Protein AF-A0A183DJG9-F1 (afdb_monomer_lite)

Sequence (264 aa):
MRMFAPCPVTRLLDCVGGVSCLFGLVAMATTSQELYASLKALTTAVKTDKLICKHLISTRSYQILAMLLEGKSELLNSHILHLILSLVGTLDTSKDTVTIPNLSVFEDILCDLDVWKDASADLNRLIYEHFYELITDQNCENLGVIRRSSLPSRLLIRLYDNPMLIFAVNDIIFNLLAALLQPPADNLLLLKIGQLIAGTLPMPGSEQHEASYAFSIPDLQSALFASKTSSNFDRLLYDIYVRNRILNILANTLAHSSASNNLQ

Secondary structure (DSSP, 8-state):
--------THHHHTTTTTTHHHHHHHHH--SHHHHHHHHHHHHHHHHH-HHHHHHHHHTTHHHHHHHHHHTTGGG--HHHHHHHHHHHTS--TT-SS---S-HHHHIIIII-GGGGTTS-HHHHHHHHHHHHHHHHSTT-HHHHHHHHSSHHHHHHHHHHH-GGGHHHHHHHHHHHHHHHTPSSP-HHHHHHHHHHHHHTSPPTT----GGGS-SSHHHHHHHHHHGGGSSS--HHHHHHHHHHHHHHHHHHHHHT--HHHH--

InterPro domains:
  IPR051944 BEACH domain-containing protein [PTHR46108] (1-259)

pLDDT: mean 89.98, std 10.02, range [47.56, 98.25]

Organism: NCBI:txid637853

Structure (mmCIF, N/CA/C/O backbone):
data_AF-A0A183DJG9-F1
#
_entry.id   AF-A0A183DJG9-F1
#
loop_
_atom_site.group_PDB
_atom_site.id
_atom_site.type_symbol
_atom_site.label_atom_id
_atom_site.label_alt_id
_atom_site.label_comp_id
_atom_site.label_asym_id
_atom_site.label_entity_id
_atom_site.label_seq_id
_atom_site.pdbx_PDB_ins_code
_atom_site.Cartn_x
_atom_site.Cartn_y
_atom_site.Cartn_z
_atom_site.occupancy
_atom_site.B_iso_or_equiv
_atom_site.auth_seq_id
_atom_site.auth_comp_id
_atom_site.auth_asym_id
_atom_site.auth_atom_id
_atom_site.pdbx_PDB_model_num
ATOM 1 N N . MET A 1 1 ? -23.012 7.419 51.997 1.00 49.09 1 MET A N 1
ATOM 2 C CA . MET A 1 1 ? -22.075 7.964 50.989 1.00 49.09 1 MET A CA 1
ATOM 3 C C . MET A 1 1 ? -22.341 7.230 49.675 1.00 49.09 1 MET A C 1
ATOM 5 O O . MET A 1 1 ? -22.172 6.019 49.649 1.00 49.09 1 MET A O 1
ATOM 9 N N . ARG A 1 2 ? -22.877 7.890 48.636 1.00 54.31 2 ARG A N 1
ATOM 10 C CA . ARG A 1 2 ? -23.055 7.269 47.307 1.00 54.31 2 ARG A CA 1
ATOM 11 C C . ARG A 1 2 ? -21.725 7.385 46.561 1.00 54.31 2 ARG A C 1
ATOM 13 O O . ARG A 1 2 ? -21.330 8.491 46.214 1.00 54.31 2 ARG A O 1
ATOM 20 N N . MET A 1 3 ? -21.029 6.269 46.365 1.00 47.56 3 MET A N 1
ATOM 21 C CA . MET A 1 3 ? -19.873 6.209 45.471 1.00 47.56 3 MET A CA 1
ATOM 22 C C . MET A 1 3 ? -20.385 6.056 44.040 1.00 47.56 3 MET A C 1
ATOM 24 O O . MET A 1 3 ? -20.999 5.045 43.707 1.00 47.56 3 MET A O 1
ATOM 28 N N . PHE A 1 4 ? -20.147 7.062 43.201 1.00 56.06 4 PHE A N 1
ATOM 29 C CA . PHE A 1 4 ? -20.222 6.886 41.756 1.00 56.06 4 PHE A CA 1
ATOM 30 C C . PHE A 1 4 ? -18.985 6.098 41.332 1.00 56.06 4 PHE A C 1
ATOM 32 O O . PHE A 1 4 ? -17.873 6.612 41.399 1.00 56.06 4 PHE A O 1
ATOM 39 N N . ALA A 1 5 ? -19.178 4.846 40.927 1.00 61.53 5 ALA A N 1
ATOM 40 C CA . ALA A 1 5 ? -18.171 4.093 40.196 1.00 61.53 5 ALA A CA 1
ATOM 41 C C . ALA A 1 5 ? -18.462 4.299 38.701 1.00 61.53 5 ALA A C 1
ATOM 43 O O . ALA A 1 5 ? -19.382 3.660 38.187 1.00 61.53 5 ALA A O 1
ATOM 44 N N . PRO A 1 6 ? -17.780 5.230 38.005 1.00 62.88 6 PRO A N 1
ATOM 45 C CA . PRO A 1 6 ? -17.993 5.406 36.577 1.00 62.88 6 PRO A CA 1
ATOM 46 C C . PRO A 1 6 ? -17.617 4.107 35.858 1.00 62.88 6 PRO A C 1
ATOM 48 O O . PRO A 1 6 ? -16.459 3.692 35.866 1.00 62.88 6 PRO A O 1
ATOM 51 N N . CYS A 1 7 ? -18.602 3.438 35.259 1.00 65.56 7 CYS A N 1
ATOM 52 C CA . CYS A 1 7 ? -18.331 2.333 34.351 1.00 65.56 7 CYS A CA 1
ATOM 53 C C . CYS A 1 7 ? -17.865 2.910 33.009 1.00 65.56 7 CYS A C 1
ATOM 55 O O . CYS A 1 7 ? -18.504 3.833 32.497 1.00 65.56 7 CYS A O 1
ATOM 57 N N . PRO A 1 8 ? -16.772 2.395 32.422 1.00 71.19 8 PRO A N 1
ATOM 58 C CA . PRO A 1 8 ? -16.339 2.845 31.110 1.00 71.19 8 PRO A CA 1
ATOM 59 C C . PRO A 1 8 ? -17.429 2.551 30.075 1.00 71.19 8 PRO A C 1
ATOM 61 O O . PRO A 1 8 ? -18.072 1.501 30.125 1.00 71.19 8 PRO A O 1
ATOM 64 N N . VAL A 1 9 ? -17.622 3.477 29.129 1.00 74.81 9 VAL A N 1
ATOM 65 C CA . VAL A 1 9 ? -18.641 3.385 28.062 1.00 74.81 9 VAL A CA 1
ATOM 66 C C . VAL A 1 9 ? -18.519 2.078 27.273 1.00 74.81 9 VAL A C 1
ATOM 68 O O . VAL A 1 9 ? -19.520 1.546 26.806 1.00 74.81 9 VAL A O 1
ATOM 71 N N . THR A 1 10 ? -17.319 1.503 27.192 1.00 74.94 10 THR A N 1
ATOM 72 C CA . THR A 1 10 ? -17.083 0.211 26.540 1.00 74.94 10 THR A CA 1
ATOM 73 C C . THR A 1 10 ? -17.879 -0.933 27.161 1.00 74.94 10 THR A C 1
ATOM 75 O O . THR A 1 10 ? -18.348 -1.788 26.423 1.00 74.94 10 THR A O 1
ATOM 78 N N . ARG A 1 11 ? -18.164 -0.909 28.472 1.00 78.56 11 ARG A N 1
ATOM 79 C CA . ARG A 1 11 ? -19.037 -1.912 29.108 1.00 78.56 11 ARG A CA 1
ATOM 80 C C . ARG A 1 11 ? -20.513 -1.764 28.758 1.00 78.56 11 ARG A C 1
ATOM 82 O O . ARG A 1 11 ? -21.259 -2.725 28.894 1.00 78.56 11 ARG A O 1
ATOM 89 N N . LEU A 1 12 ? -20.949 -0.585 28.310 1.00 81.56 12 LEU A N 1
ATOM 90 C CA . LEU A 1 12 ? -22.312 -0.410 27.804 1.00 81.56 12 LEU A CA 1
ATOM 91 C C . LEU A 1 12 ? -22.482 -1.048 26.422 1.00 81.56 12 LEU A C 1
ATOM 93 O O . LEU A 1 12 ? -23.596 -1.440 26.083 1.00 81.56 12 LEU A O 1
ATOM 97 N N . LEU A 1 13 ? -21.400 -1.196 25.643 1.00 85.38 13 LEU A N 1
ATOM 98 C CA . LEU A 1 13 ? -21.457 -1.890 24.354 1.00 85.38 13 LEU A CA 1
ATOM 99 C C . LEU A 1 13 ? -21.883 -3.345 24.541 1.00 85.38 13 LEU A C 1
ATOM 101 O O . LEU A 1 13 ? -22.718 -3.826 23.780 1.00 85.38 13 LEU A O 1
ATOM 105 N N . ASP A 1 14 ? -21.397 -4.018 25.586 1.00 83.62 14 ASP A N 1
ATOM 106 C CA . ASP A 1 14 ? -21.758 -5.409 25.886 1.00 83.62 14 ASP A CA 1
ATOM 107 C C . ASP A 1 14 ? -23.275 -5.598 26.066 1.00 83.62 14 ASP A C 1
ATOM 109 O O . ASP A 1 14 ? -23.814 -6.644 25.712 1.00 83.62 14 ASP A O 1
ATOM 113 N N . CYS A 1 15 ? -23.996 -4.573 26.537 1.00 83.25 15 CYS A N 1
ATOM 114 C CA . CYS A 1 15 ? -25.452 -4.619 26.691 1.00 83.25 15 CYS A CA 1
ATOM 115 C C . CYS A 1 15 ? -26.224 -4.540 25.363 1.00 83.25 15 CYS A C 1
ATOM 11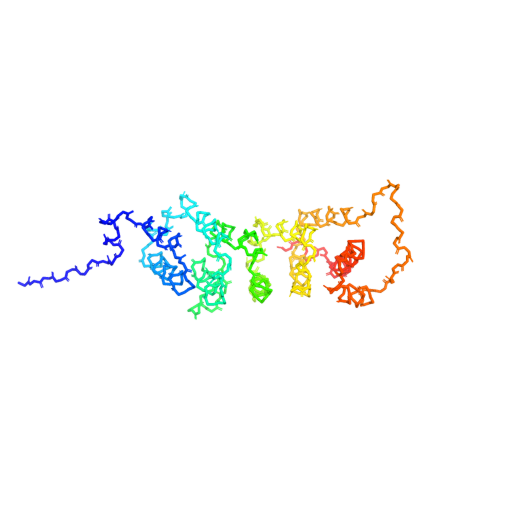7 O O . CYS A 1 15 ? -27.400 -4.895 25.331 1.00 83.25 15 CYS A O 1
ATOM 119 N N . VAL A 1 16 ? -25.598 -4.057 24.287 1.00 83.06 16 VAL A N 1
ATOM 120 C CA . VAL A 1 16 ? -26.253 -3.797 22.990 1.00 83.06 16 VAL A CA 1
ATOM 121 C C . VAL A 1 16 ? -25.824 -4.807 21.916 1.00 83.06 16 VAL A C 1
ATOM 123 O O . VAL A 1 16 ? -26.372 -4.802 20.821 1.00 83.06 16 VAL A O 1
ATOM 126 N N . GLY A 1 17 ? -24.901 -5.723 22.233 1.00 80.94 17 GLY A N 1
ATOM 127 C CA . GLY A 1 17 ? -24.340 -6.699 21.283 1.00 80.94 17 GLY A CA 1
ATOM 128 C C . GLY A 1 17 ? -22.823 -6.586 21.089 1.00 80.94 17 GLY A C 1
ATOM 129 O O . GLY A 1 17 ? -22.260 -7.203 20.185 1.00 80.94 17 GLY A O 1
ATOM 130 N N . GLY A 1 18 ? -22.150 -5.813 21.942 1.00 87.81 18 GLY A N 1
ATOM 131 C CA . GLY A 1 18 ? -20.702 -5.661 21.981 1.00 87.81 18 GLY A CA 1
ATOM 132 C C . GLY A 1 18 ? -20.152 -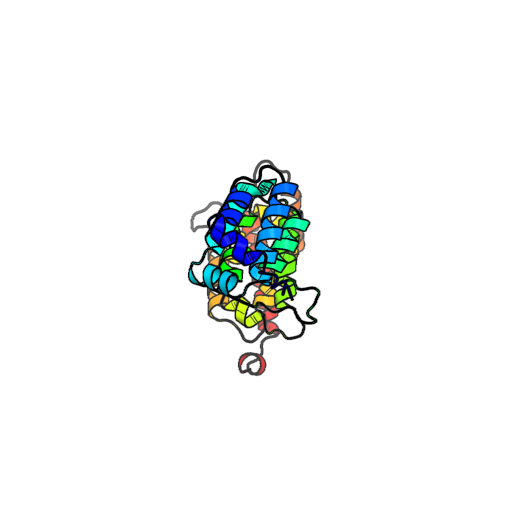4.794 20.851 1.00 87.81 18 GLY A C 1
ATOM 133 O O . GLY A 1 18 ? -20.816 -3.925 20.285 1.00 87.81 18 GLY A O 1
ATOM 134 N N . VAL A 1 19 ? -18.890 -5.044 20.511 1.00 89.31 19 VAL A N 1
ATOM 135 C CA . VAL A 1 19 ? -18.147 -4.285 19.491 1.00 89.31 19 VAL A CA 1
ATOM 136 C C . VAL A 1 19 ? -18.715 -4.515 18.089 1.00 89.31 19 VAL A C 1
ATOM 138 O O . VAL A 1 19 ? -18.623 -3.637 17.235 1.00 89.31 19 VAL A O 1
ATOM 141 N N . SER A 1 20 ? -19.372 -5.655 17.863 1.00 91.19 20 SER A N 1
ATOM 142 C CA . SER A 1 20 ? -20.041 -6.006 16.606 1.00 91.19 20 SER A CA 1
ATOM 143 C C . SER A 1 20 ? -21.081 -4.968 16.174 1.00 91.19 20 SER A C 1
ATOM 145 O O . SER A 1 20 ? -21.244 -4.726 14.981 1.00 91.19 20 SER A O 1
ATOM 147 N N . CYS A 1 21 ? -21.735 -4.284 17.119 1.00 93.38 21 CYS A N 1
ATOM 148 C CA . CYS A 1 21 ? -22.663 -3.195 16.809 1.00 93.38 21 CYS A CA 1
ATOM 149 C C . CYS A 1 21 ? -21.973 -2.026 16.099 1.00 93.38 21 CYS A C 1
ATOM 151 O O . CYS A 1 21 ? -22.569 -1.419 15.214 1.00 93.38 21 CYS A O 1
ATOM 153 N N . LEU A 1 22 ? -20.710 -1.735 16.432 1.00 94.94 22 LEU A N 1
ATOM 154 C CA . LEU A 1 22 ? -19.938 -0.677 15.774 1.00 94.94 22 LEU A CA 1
ATOM 155 C C . LEU A 1 22 ? -19.601 -1.051 14.326 1.00 94.94 22 LEU A C 1
ATOM 157 O O . LEU A 1 22 ? -19.667 -0.193 13.451 1.00 94.94 22 LEU A O 1
ATOM 161 N N . PHE A 1 23 ? -19.328 -2.330 14.048 1.00 95.94 23 PHE A N 1
ATOM 162 C CA . PHE A 1 23 ? -19.220 -2.827 12.671 1.00 95.94 23 PHE A CA 1
ATOM 163 C C . PHE A 1 23 ? -20.552 -2.710 11.924 1.00 95.94 23 PHE A C 1
ATOM 165 O O . PHE A 1 23 ? -20.558 -2.338 10.756 1.00 95.94 23 PHE A O 1
ATOM 172 N N . GLY A 1 24 ? -21.678 -2.959 12.602 1.00 96.19 24 GLY A N 1
ATOM 173 C CA . GLY A 1 24 ? -23.015 -2.715 12.057 1.00 96.19 24 GLY A CA 1
ATOM 174 C C . GLY A 1 24 ? -23.233 -1.251 11.664 1.00 96.19 24 GLY A C 1
ATOM 175 O O . GLY A 1 24 ? -23.688 -0.983 10.557 1.00 96.19 24 GLY A O 1
ATOM 176 N N . LEU A 1 25 ? -22.832 -0.300 12.516 1.00 96.50 25 LEU A N 1
ATOM 177 C CA . LEU A 1 25 ? -22.892 1.133 12.198 1.00 96.50 25 LEU A CA 1
ATOM 178 C C . LEU A 1 25 ? -22.017 1.489 10.993 1.00 96.50 25 LEU A C 1
ATOM 180 O O . LEU A 1 25 ? -22.474 2.189 10.093 1.00 96.50 25 LEU A O 1
ATOM 184 N N . VAL A 1 26 ? -20.788 0.958 10.938 1.00 97.56 26 VAL A N 1
ATOM 185 C CA . VAL A 1 26 ? -19.915 1.125 9.768 1.00 97.56 26 VAL A CA 1
ATOM 186 C C . VAL A 1 26 ? -20.601 0.581 8.522 1.00 97.56 26 VAL A C 1
ATOM 188 O O . VAL A 1 26 ? -20.647 1.287 7.525 1.00 97.56 26 VAL A O 1
ATOM 191 N N . ALA A 1 27 ? -21.177 -0.623 8.573 1.00 97.50 27 ALA A N 1
ATOM 192 C CA . ALA A 1 27 ? -21.847 -1.256 7.440 1.00 97.50 27 ALA A CA 1
ATOM 193 C C . ALA A 1 27 ? -23.065 -0.461 6.939 1.00 97.50 27 ALA A C 1
ATOM 195 O O . ALA A 1 27 ? -23.272 -0.376 5.727 1.00 97.50 27 ALA A O 1
ATOM 196 N N . MET A 1 28 ? -23.832 0.133 7.857 1.00 97.06 28 MET A N 1
ATOM 197 C CA . MET A 1 28 ? -25.039 0.914 7.568 1.00 97.06 28 MET A CA 1
ATOM 198 C C . MET A 1 28 ? -24.762 2.355 7.130 1.00 97.06 28 MET A C 1
ATOM 200 O O . MET A 1 28 ? -25.678 3.003 6.631 1.00 97.06 28 MET A O 1
ATOM 204 N N . ALA A 1 29 ? -23.543 2.867 7.315 1.00 98.00 29 ALA A N 1
ATOM 205 C CA . ALA A 1 29 ? -23.206 4.236 6.948 1.00 98.00 29 ALA A CA 1
ATOM 206 C C . ALA A 1 29 ? -23.432 4.487 5.449 1.00 98.00 29 ALA A C 1
ATOM 208 O O . ALA A 1 29 ? -22.906 3.767 4.597 1.00 98.00 29 ALA A O 1
ATOM 209 N N . THR A 1 30 ? -24.189 5.538 5.144 1.00 97.00 30 THR A N 1
ATOM 210 C CA . THR A 1 30 ? -24.519 5.962 3.772 1.00 97.00 30 THR A CA 1
ATOM 211 C C . THR A 1 30 ? -23.816 7.253 3.373 1.00 97.00 30 THR A C 1
ATOM 213 O O . THR A 1 30 ? -23.704 7.561 2.191 1.00 97.00 30 THR A O 1
ATOM 216 N N . THR A 1 31 ? -23.312 8.003 4.354 1.00 98.06 31 THR A N 1
ATOM 217 C CA . THR A 1 31 ? -22.572 9.247 4.140 1.00 98.06 31 THR A CA 1
ATOM 218 C C . THR A 1 31 ? -21.166 9.160 4.725 1.00 98.06 31 THR A C 1
ATOM 220 O O . THR A 1 31 ? -20.899 8.410 5.668 1.00 98.06 31 THR A O 1
ATOM 223 N N . SER A 1 32 ? -20.249 9.976 4.203 1.00 97.38 32 SER A N 1
ATOM 224 C CA . SER A 1 32 ? -18.879 10.060 4.722 1.00 97.38 32 SER A CA 1
ATOM 225 C C . SER A 1 32 ? -18.831 10.508 6.191 1.00 97.38 32 SER A C 1
ATOM 227 O O . SER A 1 32 ? -17.955 10.077 6.941 1.00 97.38 32 SER A O 1
ATOM 229 N N . GLN A 1 33 ? -19.799 11.318 6.638 1.00 97.69 33 GLN A N 1
ATOM 230 C CA . GLN A 1 33 ? -19.924 11.755 8.032 1.00 97.69 33 GLN A CA 1
ATOM 231 C C . GLN A 1 33 ? -20.355 10.616 8.965 1.00 97.69 33 GLN A C 1
ATOM 233 O O . GLN A 1 33 ? -19.762 10.446 10.031 1.00 97.69 33 GLN A O 1
ATOM 238 N N . GLU A 1 34 ? -21.345 9.814 8.562 1.00 98.00 34 GLU A N 1
ATOM 239 C CA . GLU A 1 34 ? -21.781 8.626 9.310 1.00 98.00 34 GLU A CA 1
ATOM 240 C C . GLU A 1 34 ? -20.665 7.587 9.406 1.00 98.00 34 GLU A C 1
ATOM 242 O O . GLU A 1 34 ? -20.414 7.037 10.483 1.00 98.00 34 GLU A O 1
ATOM 247 N N . LEU A 1 35 ? -19.955 7.360 8.296 1.00 98.25 35 LEU A N 1
ATOM 248 C CA . LEU A 1 35 ? -18.821 6.444 8.252 1.00 98.25 35 LEU A CA 1
ATOM 249 C C . LEU A 1 35 ? -17.719 6.913 9.206 1.00 98.25 35 LEU A C 1
ATOM 251 O O . LEU A 1 35 ? -17.238 6.135 10.031 1.00 98.25 35 LEU A O 1
ATOM 255 N N . TYR A 1 36 ? -17.374 8.202 9.162 1.00 98.12 36 TYR A N 1
ATOM 256 C CA . TYR A 1 36 ? -16.390 8.795 10.061 1.00 98.12 36 TYR A CA 1
ATOM 257 C C . TYR A 1 36 ? -16.801 8.684 11.536 1.00 98.12 36 TYR A C 1
ATOM 259 O O . TYR A 1 36 ? -15.988 8.289 12.370 1.00 98.12 36 TYR A O 1
ATOM 267 N N . ALA A 1 37 ? -18.055 8.991 11.881 1.00 98.00 37 ALA A N 1
ATOM 268 C CA . ALA A 1 37 ? -18.550 8.886 13.254 1.00 98.00 37 ALA A CA 1
ATOM 269 C C . ALA A 1 37 ? -18.499 7.439 13.774 1.00 98.00 37 ALA A C 1
ATOM 271 O O . ALA A 1 37 ? -18.049 7.202 14.898 1.00 98.00 37 ALA A O 1
ATOM 272 N N . SER A 1 38 ? -18.888 6.477 12.934 1.00 97.81 38 SER A N 1
ATOM 273 C CA . SER A 1 38 ? -18.879 5.045 13.256 1.00 97.81 38 SER A CA 1
ATOM 274 C C . SER A 1 38 ? -17.459 4.521 13.462 1.00 97.81 38 SER A C 1
ATOM 276 O O . SER A 1 38 ? -17.165 3.890 14.479 1.00 97.81 38 SER A O 1
ATOM 278 N N . LEU A 1 39 ? -16.542 4.858 12.548 1.00 97.69 39 LEU A N 1
ATOM 279 C CA . LEU A 1 39 ? -15.121 4.538 12.680 1.00 97.69 39 LEU A CA 1
ATOM 280 C C . LEU A 1 39 ? -14.510 5.204 13.909 1.00 97.69 39 LEU A C 1
ATOM 282 O O . LEU A 1 39 ? -13.714 4.587 14.604 1.00 97.69 39 LEU A O 1
ATOM 286 N N . LYS A 1 40 ? -14.895 6.443 14.229 1.00 96.62 40 LYS A N 1
ATOM 287 C CA . LYS A 1 40 ? -14.356 7.157 15.389 1.00 96.62 40 LYS A CA 1
ATOM 288 C C . LYS A 1 40 ? -14.806 6.495 16.684 1.00 96.62 40 LYS A C 1
ATOM 290 O O . LYS A 1 40 ? -13.979 6.308 17.571 1.00 96.62 40 LYS A O 1
ATOM 295 N N . ALA A 1 41 ? -16.072 6.088 16.770 1.00 95.62 41 ALA A N 1
ATOM 296 C CA . ALA A 1 41 ? -16.582 5.308 17.893 1.00 95.62 41 ALA A CA 1
ATOM 297 C C . ALA A 1 41 ? -15.823 3.979 18.046 1.00 95.62 41 ALA A C 1
ATOM 299 O O . ALA A 1 41 ? -15.400 3.650 19.155 1.00 95.62 41 ALA A O 1
ATOM 300 N N . LEU A 1 42 ? -15.574 3.263 16.940 1.00 95.50 42 LEU A N 1
ATOM 301 C CA . LEU A 1 42 ? -14.760 2.043 16.930 1.00 95.50 42 LEU A CA 1
ATOM 302 C C . LEU A 1 42 ? -13.331 2.311 17.415 1.00 95.50 42 LEU A C 1
ATOM 304 O O . LEU A 1 42 ? -12.873 1.669 18.358 1.00 95.50 42 LEU A O 1
ATOM 308 N N . THR A 1 43 ? -12.650 3.305 16.847 1.00 94.50 43 THR A N 1
ATOM 309 C CA . THR A 1 43 ? -11.295 3.706 17.241 1.00 94.50 43 THR A CA 1
ATOM 310 C C . THR A 1 43 ? -11.221 4.078 18.715 1.00 94.50 43 THR A C 1
ATOM 312 O O . THR A 1 43 ? -10.301 3.653 19.410 1.00 94.50 43 THR A O 1
ATOM 315 N N . THR A 1 44 ? -12.196 4.824 19.236 1.00 92.56 44 THR A N 1
ATOM 316 C CA . THR A 1 44 ? -12.257 5.153 20.662 1.00 92.56 44 THR A CA 1
ATOM 317 C C . THR A 1 44 ? -12.477 3.908 21.521 1.00 92.56 44 THR A C 1
ATOM 319 O O . THR A 1 44 ? -11.793 3.762 22.532 1.00 92.56 44 THR A O 1
ATOM 322 N N . ALA A 1 45 ? -13.358 2.983 21.129 1.00 92.81 45 ALA A N 1
ATOM 323 C CA . ALA A 1 45 ? -13.588 1.745 21.875 1.00 92.81 45 ALA A CA 1
ATOM 324 C C . ALA A 1 45 ? -12.317 0.877 21.949 1.00 92.81 45 ALA A C 1
ATOM 326 O O . ALA A 1 45 ? -11.929 0.442 23.031 1.00 92.81 45 ALA A O 1
ATOM 327 N N . VAL A 1 46 ? -11.614 0.705 20.823 1.00 92.75 46 VAL A N 1
ATOM 328 C CA . VAL A 1 46 ? -10.346 -0.043 20.757 1.00 92.75 46 VAL A CA 1
ATOM 329 C C . VAL A 1 46 ? -9.245 0.626 21.587 1.00 92.75 46 VAL A C 1
ATOM 331 O O . VAL A 1 46 ? -8.494 -0.061 22.278 1.00 92.75 46 VAL A O 1
ATOM 334 N N . LYS A 1 47 ? -9.138 1.961 21.543 1.00 89.62 47 LYS A N 1
ATOM 335 C CA . LYS A 1 47 ? -8.106 2.703 22.288 1.00 89.62 47 LYS A CA 1
ATOM 336 C C . LYS A 1 47 ? -8.365 2.749 23.795 1.00 89.62 47 LYS A C 1
ATOM 338 O O . LYS A 1 47 ? -7.413 2.825 24.566 1.00 89.62 47 LYS A O 1
ATOM 343 N N . THR A 1 48 ? -9.628 2.718 24.221 1.00 90.06 48 THR A N 1
ATOM 344 C CA . THR A 1 48 ? -10.001 2.803 25.644 1.00 90.06 48 THR A CA 1
ATOM 345 C C . THR A 1 48 ? -10.012 1.448 26.346 1.00 90.06 48 THR A C 1
ATOM 347 O O . THR A 1 48 ? -9.722 1.396 27.541 1.00 90.06 48 THR A O 1
ATOM 350 N N . ASP A 1 49 ? -10.285 0.354 25.629 1.00 90.06 49 ASP A N 1
ATOM 351 C CA . ASP A 1 49 ? -10.380 -0.984 26.210 1.00 90.06 49 ASP A CA 1
ATOM 352 C C . ASP A 1 49 ? -9.482 -2.004 25.494 1.00 90.06 49 ASP A C 1
ATOM 354 O O . ASP A 1 49 ? -9.726 -2.446 24.366 1.00 90.06 49 ASP A O 1
ATOM 358 N N . LYS A 1 50 ? -8.434 -2.437 26.203 1.00 90.25 50 LYS A N 1
ATOM 359 C CA . LYS A 1 50 ? -7.472 -3.423 25.697 1.00 90.25 50 LYS A CA 1
ATOM 360 C C . LYS A 1 50 ? -8.102 -4.797 25.451 1.00 90.25 50 LYS A C 1
ATOM 362 O O . LYS A 1 50 ? -7.574 -5.542 24.627 1.00 90.25 50 LYS A O 1
ATOM 367 N N . LEU A 1 51 ? -9.191 -5.151 26.143 1.00 90.81 51 LEU A N 1
ATOM 368 C CA . LEU A 1 51 ? -9.876 -6.428 25.927 1.00 90.81 51 LEU A CA 1
ATOM 369 C C . LEU A 1 51 ? -10.563 -6.443 24.564 1.00 90.81 51 LEU A C 1
ATOM 371 O O . LEU A 1 51 ? -10.422 -7.423 23.836 1.00 90.81 51 LEU A O 1
ATOM 375 N N . ILE A 1 52 ? -11.213 -5.335 24.191 1.00 91.69 52 ILE A N 1
ATOM 376 C CA . ILE A 1 52 ? -11.806 -5.147 22.862 1.00 91.69 52 ILE A CA 1
ATOM 377 C C . ILE A 1 52 ? -10.723 -5.246 21.787 1.00 91.69 52 ILE A C 1
ATOM 379 O O . ILE A 1 52 ? -10.858 -6.028 20.849 1.00 91.69 52 ILE A O 1
ATOM 383 N N . CYS A 1 53 ? -9.619 -4.515 21.954 1.00 92.75 53 CYS A N 1
ATOM 384 C CA . CYS A 1 53 ? -8.497 -4.559 21.015 1.00 92.75 53 CYS A CA 1
ATOM 385 C C . CYS A 1 53 ? -7.962 -5.990 20.827 1.00 92.75 53 CYS A C 1
ATOM 387 O O . CYS A 1 53 ? -7.881 -6.493 19.706 1.00 92.75 53 CYS A O 1
ATOM 389 N N . LYS A 1 54 ? -7.673 -6.694 21.930 1.00 93.75 54 LYS A N 1
ATOM 390 C CA . LYS A 1 54 ? -7.186 -8.080 21.890 1.00 93.75 54 LYS A CA 1
ATOM 391 C C . LYS A 1 54 ? -8.196 -9.029 21.246 1.00 93.75 54 LYS A C 1
ATOM 393 O O . LYS A 1 54 ? -7.788 -9.923 20.506 1.00 93.75 54 LYS A O 1
ATOM 398 N N . HIS A 1 55 ? -9.485 -8.843 21.525 1.00 92.81 55 HIS A N 1
ATOM 399 C CA . HIS A 1 55 ? -10.550 -9.633 20.922 1.00 92.81 55 HIS A CA 1
ATOM 400 C C . HIS A 1 55 ? -10.551 -9.470 19.399 1.00 92.81 55 HIS A C 1
ATOM 402 O O . HIS A 1 55 ? -10.391 -10.471 18.711 1.00 92.81 55 HIS A O 1
ATOM 408 N N . LEU A 1 56 ? -10.597 -8.232 18.888 1.00 94.62 56 LEU A N 1
ATOM 409 C CA . LEU A 1 56 ? -10.619 -7.950 17.446 1.00 94.62 56 LEU A CA 1
ATOM 410 C C . LEU A 1 56 ? -9.390 -8.483 16.701 1.00 94.62 56 LEU A C 1
ATOM 412 O O . LEU A 1 56 ? -9.518 -8.976 15.581 1.00 94.62 56 LEU A O 1
ATOM 416 N N . ILE A 1 57 ? -8.206 -8.395 17.318 1.00 94.88 57 ILE A N 1
ATOM 417 C CA . ILE A 1 57 ? -6.971 -8.962 16.759 1.00 94.88 57 ILE A CA 1
ATOM 418 C C . ILE A 1 57 ? -7.079 -10.491 16.698 1.00 94.88 57 ILE A C 1
ATOM 420 O O . ILE A 1 57 ? -6.805 -11.095 15.663 1.00 94.88 57 ILE A O 1
ATOM 424 N N . SER A 1 58 ? -7.505 -11.129 17.793 1.00 94.19 58 SER A N 1
ATOM 425 C CA . SER A 1 58 ? -7.596 -12.591 17.881 1.00 94.19 58 SER A CA 1
ATOM 426 C C . SER A 1 58 ? -8.637 -13.184 16.934 1.00 94.19 58 SER A C 1
ATOM 428 O O . SER A 1 58 ? -8.465 -14.316 16.490 1.00 94.19 58 SER A O 1
ATOM 430 N N . THR A 1 59 ? -9.715 -12.457 16.647 1.00 93.50 59 THR A N 1
ATOM 431 C CA . THR A 1 59 ? -10.788 -12.891 15.743 1.00 93.50 59 THR A CA 1
ATOM 432 C C . THR A 1 59 ? -10.576 -12.442 14.302 1.00 93.50 59 THR A C 1
ATOM 434 O O . THR A 1 59 ? -11.447 -12.698 13.474 1.00 93.50 59 THR A O 1
ATOM 437 N N . ARG A 1 60 ? -9.460 -11.760 13.989 1.00 93.06 60 ARG A N 1
ATOM 438 C CA . ARG A 1 60 ? -9.207 -11.144 12.671 1.00 93.06 60 ARG A CA 1
ATOM 439 C C . ARG A 1 60 ? -10.360 -10.238 12.209 1.00 93.06 60 ARG A C 1
ATOM 441 O O . ARG A 1 60 ? -10.599 -10.066 11.018 1.00 93.06 60 ARG A O 1
ATOM 448 N N . SER A 1 61 ? -11.072 -9.605 13.146 1.00 95.50 61 SER A N 1
ATOM 449 C CA . SER A 1 61 ? -12.235 -8.758 12.838 1.00 95.50 61 SER A CA 1
ATOM 450 C C . SER A 1 61 ? -11.878 -7.517 12.016 1.00 95.50 61 SER A C 1
ATOM 452 O O . SER A 1 61 ? -12.750 -6.939 11.376 1.00 95.50 61 SER A O 1
ATOM 454 N N . TYR A 1 62 ? -10.607 -7.117 11.981 1.00 96.56 62 TYR A N 1
ATOM 455 C CA . TYR A 1 62 ? -10.137 -6.053 11.093 1.00 96.56 62 TYR A CA 1
ATOM 456 C C . TYR A 1 62 ? -10.308 -6.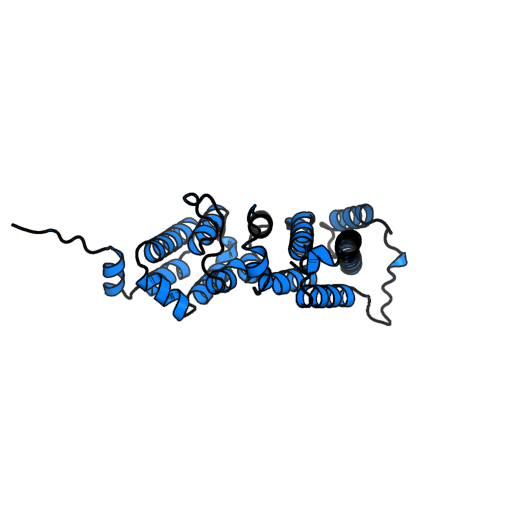399 9.605 1.00 96.56 62 TYR A C 1
ATOM 458 O O . TYR A 1 62 ? -10.603 -5.506 8.824 1.00 96.56 62 TYR A O 1
ATOM 466 N N . GLN A 1 63 ? -10.265 -7.675 9.211 1.00 96.31 63 GLN A N 1
ATOM 467 C CA . GLN A 1 63 ? -10.556 -8.081 7.826 1.00 96.31 63 GLN A CA 1
ATOM 468 C C . GLN A 1 63 ? -12.013 -7.794 7.440 1.00 96.31 63 GLN A C 1
ATOM 470 O O . GLN A 1 63 ? -12.308 -7.396 6.317 1.00 96.31 63 GLN A O 1
ATOM 475 N N . ILE A 1 64 ? -12.938 -7.927 8.397 1.00 96.25 64 ILE A N 1
ATOM 476 C CA . ILE A 1 64 ? -14.339 -7.539 8.195 1.00 96.25 64 ILE A CA 1
ATOM 477 C C . ILE A 1 64 ? -14.424 -6.026 7.987 1.00 96.25 64 ILE A C 1
ATOM 479 O O . ILE A 1 64 ? -15.149 -5.573 7.108 1.00 96.25 64 ILE A O 1
ATOM 483 N N . LEU A 1 65 ? -13.664 -5.240 8.761 1.00 97.12 65 LEU A N 1
ATOM 484 C CA . LEU A 1 65 ? -13.617 -3.791 8.570 1.00 97.12 65 LEU A CA 1
ATOM 485 C C . LEU A 1 65 ? -13.092 -3.425 7.178 1.00 97.12 65 LEU A C 1
ATOM 487 O O . LEU A 1 65 ? -13.688 -2.572 6.529 1.00 97.12 65 LEU A O 1
ATOM 491 N N . ALA A 1 66 ? -12.024 -4.079 6.718 1.00 97.12 66 ALA A N 1
ATOM 492 C CA . ALA A 1 66 ? -11.464 -3.884 5.382 1.00 97.12 66 ALA A CA 1
ATOM 493 C C . ALA A 1 66 ? -12.508 -4.135 4.287 1.00 97.12 66 ALA A C 1
ATOM 495 O O . ALA A 1 66 ? -12.746 -3.262 3.459 1.00 97.12 66 ALA A O 1
ATOM 496 N N . MET A 1 67 ? -13.218 -5.264 4.354 1.00 96.69 67 MET A N 1
ATOM 497 C CA . MET A 1 67 ? -14.288 -5.594 3.407 1.00 96.69 67 MET A CA 1
ATOM 498 C C . MET A 1 67 ? -15.432 -4.564 3.427 1.00 96.69 67 MET A C 1
ATOM 500 O O . MET A 1 67 ? -15.936 -4.165 2.377 1.00 96.69 67 MET A O 1
ATOM 504 N N . LEU A 1 68 ? -15.825 -4.075 4.610 1.00 97.25 68 LEU A N 1
ATOM 505 C CA . LEU A 1 68 ? -16.845 -3.025 4.719 1.00 97.25 68 LEU A CA 1
ATOM 506 C C . LEU A 1 68 ? -16.388 -1.692 4.108 1.00 97.25 68 LEU A C 1
ATOM 508 O O . LEU A 1 68 ? -17.219 -0.970 3.554 1.00 97.25 68 LEU A O 1
ATOM 512 N N . LEU A 1 69 ? -15.100 -1.359 4.239 1.00 97.38 69 LEU A N 1
ATOM 513 C CA . LEU A 1 69 ? -14.499 -0.153 3.668 1.00 97.38 69 LEU A CA 1
ATOM 514 C C . LEU A 1 69 ? -14.351 -0.255 2.148 1.00 97.38 69 LEU A C 1
ATOM 516 O O . LEU A 1 69 ? -14.643 0.723 1.465 1.00 97.38 69 LEU A O 1
ATOM 520 N N . GLU A 1 70 ? -13.973 -1.426 1.626 1.00 96.56 70 GLU A N 1
ATOM 521 C CA . GLU A 1 70 ? -13.898 -1.689 0.183 1.00 96.56 70 GLU A CA 1
ATOM 522 C C . GLU A 1 70 ? -15.249 -1.398 -0.488 1.00 96.56 70 GLU A C 1
ATOM 524 O O . GLU A 1 70 ? -15.322 -0.654 -1.463 1.00 96.56 70 GLU A O 1
ATOM 529 N N . GLY A 1 71 ? -16.349 -1.877 0.103 1.00 95.69 71 GLY A N 1
ATOM 530 C CA . GLY A 1 71 ? -17.708 -1.598 -0.378 1.00 95.69 71 GLY A CA 1
ATOM 531 C C . GLY A 1 71 ? -18.187 -0.151 -0.187 1.00 95.69 71 GLY A C 1
ATOM 532 O O . GLY A 1 71 ? -19.342 0.150 -0.488 1.00 95.69 71 GLY A O 1
ATOM 533 N N . LYS A 1 72 ? -17.350 0.737 0.364 1.00 95.81 72 LYS A N 1
ATOM 534 C CA . LYS A 1 72 ? -17.655 2.145 0.671 1.00 95.81 72 LYS A CA 1
ATOM 535 C C . LYS A 1 72 ? -16.593 3.098 0.126 1.00 95.81 72 LYS A C 1
ATOM 537 O O . LYS A 1 72 ? -16.440 4.198 0.657 1.00 95.81 72 LYS A O 1
ATOM 542 N N . SER A 1 73 ? -15.891 2.701 -0.934 1.00 94.38 73 SER A N 1
ATOM 543 C CA . SER A 1 73 ? -14.825 3.481 -1.575 1.00 94.38 73 SER A CA 1
ATOM 544 C C . SER A 1 73 ? -15.223 4.933 -1.876 1.00 94.38 73 SER A C 1
ATOM 546 O O . SER A 1 73 ? -14.448 5.849 -1.606 1.00 94.38 73 SER A O 1
ATOM 548 N N . GLU A 1 74 ? -16.460 5.165 -2.323 1.00 95.25 74 GLU A N 1
ATOM 549 C CA . GLU A 1 74 ? -17.010 6.498 -2.621 1.00 95.25 74 GLU A CA 1
ATOM 550 C C . GLU A 1 74 ? -17.147 7.410 -1.390 1.00 95.25 74 GLU A C 1
ATOM 552 O O . GLU A 1 74 ? -17.132 8.636 -1.508 1.00 95.25 74 GLU A O 1
ATOM 557 N N . LEU A 1 75 ? -17.285 6.830 -0.193 1.00 96.94 75 LEU A N 1
ATOM 558 C CA . LEU A 1 75 ? -17.404 7.582 1.058 1.00 96.94 75 LEU A CA 1
ATOM 559 C C . LEU A 1 75 ? -16.039 7.953 1.643 1.00 96.94 75 LEU A C 1
ATOM 561 O O . LEU A 1 75 ? -15.978 8.802 2.538 1.00 96.94 75 LEU A O 1
ATOM 565 N N . LEU A 1 76 ? -14.960 7.316 1.175 1.00 96.88 76 LEU A N 1
ATOM 566 C CA . LEU A 1 76 ? -13.612 7.520 1.690 1.00 96.88 76 LEU A CA 1
ATOM 567 C C . LEU A 1 76 ? -13.097 8.913 1.317 1.00 96.88 76 LEU A C 1
ATOM 569 O O . LEU A 1 76 ? -13.261 9.413 0.208 1.00 96.88 76 LEU A O 1
ATOM 573 N N . ASN A 1 77 ? -12.436 9.551 2.276 1.00 96.81 77 ASN A N 1
ATOM 574 C CA . ASN A 1 77 ? -11.763 10.834 2.113 1.00 96.81 77 ASN A CA 1
ATOM 575 C C . ASN A 1 77 ? -10.539 10.888 3.035 1.00 96.81 77 ASN A C 1
ATOM 577 O O . ASN A 1 77 ? -10.294 9.963 3.815 1.00 96.81 77 ASN A O 1
ATOM 581 N N . SER A 1 78 ? -9.769 11.975 2.961 1.00 96.94 78 SER A N 1
ATOM 582 C CA . SER A 1 78 ? -8.502 12.090 3.693 1.00 96.94 78 SER A CA 1
ATOM 583 C C . SER A 1 78 ? -8.695 11.984 5.206 1.00 96.94 78 SER A C 1
ATOM 585 O O . SER A 1 78 ? -7.863 11.408 5.898 1.00 96.94 78 SER A O 1
ATOM 587 N N . HIS A 1 79 ? -9.823 12.469 5.730 1.00 96.56 79 HIS A N 1
ATOM 588 C CA . HIS A 1 79 ? -10.105 12.466 7.163 1.00 96.56 79 HIS A CA 1
ATOM 589 C C . HIS A 1 79 ? -10.399 11.046 7.654 1.00 96.56 79 HIS A C 1
ATOM 591 O O . HIS A 1 79 ? -9.947 10.650 8.729 1.00 96.56 79 HIS A O 1
ATOM 597 N N . ILE A 1 80 ? -11.123 10.262 6.850 1.00 97.44 80 ILE A N 1
ATOM 598 C CA . ILE A 1 80 ? -11.368 8.842 7.113 1.00 97.44 80 ILE A CA 1
ATOM 599 C C . ILE A 1 80 ? -10.060 8.051 7.028 1.00 97.44 80 ILE A C 1
ATOM 601 O O . ILE A 1 80 ? -9.792 7.254 7.925 1.00 97.44 80 ILE A O 1
ATOM 605 N N . LEU A 1 81 ? -9.219 8.311 6.020 1.00 97.12 81 LEU A N 1
ATOM 606 C CA . LEU A 1 81 ? -7.903 7.679 5.911 1.00 97.12 81 LEU A CA 1
ATOM 607 C C . LEU A 1 81 ? -7.055 7.960 7.159 1.00 97.12 81 LEU A C 1
ATOM 609 O O . LEU A 1 81 ? -6.610 7.017 7.805 1.00 97.12 81 LEU A O 1
ATOM 613 N N . HIS A 1 82 ? -6.914 9.221 7.580 1.00 95.50 82 HIS A N 1
ATOM 614 C CA . HIS A 1 82 ? -6.186 9.572 8.808 1.00 95.50 82 HIS A CA 1
ATOM 615 C C . HIS A 1 82 ? -6.739 8.871 10.054 1.00 95.50 82 HIS A C 1
ATOM 617 O O . HIS A 1 82 ? -5.977 8.406 10.905 1.00 95.50 82 HIS A O 1
ATOM 623 N N . LEU A 1 83 ? -8.064 8.760 10.168 1.00 95.94 83 LEU A N 1
ATOM 624 C CA . LEU A 1 83 ? -8.696 8.047 11.271 1.00 95.94 83 LEU A CA 1
ATOM 625 C C . LEU A 1 83 ? -8.370 6.547 11.249 1.00 95.94 83 LEU A C 1
ATOM 627 O O . LEU A 1 83 ? -8.125 5.971 12.308 1.00 95.94 83 LEU A O 1
ATOM 631 N N . ILE A 1 84 ? -8.327 5.932 10.065 1.00 96.88 84 ILE A N 1
ATOM 632 C CA . ILE A 1 84 ? -7.944 4.528 9.877 1.00 96.88 84 ILE A CA 1
ATOM 633 C C . ILE A 1 84 ? -6.462 4.322 10.204 1.00 96.88 84 ILE A C 1
ATOM 635 O O . ILE A 1 84 ? -6.135 3.411 10.961 1.00 96.88 84 ILE A O 1
ATOM 639 N N . LEU A 1 85 ? -5.570 5.201 9.743 1.00 95.44 85 LEU A N 1
ATOM 640 C CA . LEU A 1 85 ? -4.151 5.163 10.117 1.00 95.44 85 LEU A CA 1
ATOM 641 C C . LEU A 1 85 ? -3.976 5.261 11.643 1.00 95.44 85 LEU A C 1
ATOM 643 O O . LEU A 1 85 ? -3.159 4.554 12.236 1.00 95.44 85 LEU A O 1
ATOM 647 N N . SER A 1 86 ? -4.808 6.070 12.306 1.00 93.62 86 SER A N 1
ATOM 648 C CA . SER A 1 86 ? -4.822 6.179 13.766 1.00 93.62 86 SER A CA 1
ATOM 649 C C . SER A 1 86 ? -5.460 4.985 14.486 1.00 93.62 86 SER A C 1
ATOM 651 O O . SER A 1 86 ? -5.119 4.720 15.642 1.00 93.62 86 SER A O 1
ATOM 653 N N . LEU A 1 87 ? -6.383 4.265 13.839 1.00 94.38 87 LEU A N 1
ATOM 654 C CA . LEU A 1 87 ? -6.965 3.013 14.333 1.00 94.38 87 LEU A CA 1
ATOM 655 C C . LEU A 1 87 ? -5.946 1.872 14.282 1.00 94.38 87 LEU A C 1
ATOM 657 O O . LEU A 1 87 ? -5.799 1.145 15.261 1.00 94.38 87 LEU A O 1
ATOM 661 N N . VAL A 1 88 ? -5.246 1.736 13.153 1.00 94.62 88 VAL A N 1
ATOM 662 C CA . VAL A 1 88 ? -4.158 0.762 12.966 1.00 94.62 88 VAL A CA 1
ATOM 663 C C . VAL A 1 88 ? -2.969 1.113 13.867 1.00 94.62 88 VAL A C 1
ATOM 665 O O . VAL A 1 88 ? -2.243 0.231 14.319 1.00 94.62 88 VAL A O 1
ATOM 668 N N . GLY A 1 89 ? -2.812 2.400 14.185 1.00 91.25 89 GLY A N 1
ATOM 669 C CA . GLY A 1 89 ? -1.791 2.923 15.088 1.00 91.25 89 GLY A CA 1
ATOM 670 C C . GLY A 1 89 ? -0.481 3.283 14.394 1.00 91.25 89 GLY A C 1
ATOM 671 O O . GLY A 1 89 ? 0.496 3.559 15.079 1.00 91.25 89 GLY A O 1
ATOM 672 N N . THR A 1 90 ? -0.472 3.318 13.058 1.00 91.19 90 THR A N 1
ATOM 673 C CA . THR A 1 90 ? 0.644 3.822 12.244 1.00 91.19 90 THR A CA 1
ATOM 674 C C . THR A 1 90 ? 0.659 5.342 12.142 1.00 91.19 90 THR A C 1
ATOM 676 O O . THR A 1 90 ? 1.550 5.894 11.518 1.00 91.19 90 THR A O 1
ATOM 679 N N . LEU A 1 91 ? -0.340 6.025 12.701 1.00 86.62 91 LEU A N 1
ATOM 680 C CA . LEU A 1 91 ? -0.375 7.478 12.809 1.00 86.62 91 LEU A CA 1
ATOM 681 C C . LEU A 1 91 ? -0.854 7.861 14.212 1.00 86.62 91 LEU A C 1
ATOM 683 O O . LEU A 1 91 ? -2.047 7.792 14.530 1.00 86.62 91 LEU A O 1
ATOM 687 N N . ASP A 1 92 ? 0.087 8.250 15.064 1.00 75.94 92 ASP A N 1
ATOM 688 C CA . ASP A 1 92 ? -0.189 8.699 16.423 1.00 75.94 92 ASP A CA 1
ATOM 689 C C . ASP A 1 92 ? 0.541 10.015 16.686 1.00 75.94 92 ASP A C 1
ATOM 691 O O . ASP A 1 92 ? 1.743 10.035 16.918 1.00 75.94 92 ASP A O 1
ATOM 695 N N . THR A 1 93 ? -0.201 11.123 16.676 1.00 66.38 93 THR A N 1
ATOM 696 C CA . THR A 1 93 ? 0.334 12.469 16.942 1.00 66.38 93 THR A CA 1
ATOM 697 C C . THR A 1 93 ? 0.879 12.639 18.360 1.00 66.38 93 THR A C 1
ATOM 699 O O . THR A 1 93 ? 1.444 13.682 18.664 1.00 66.38 93 THR A O 1
ATOM 702 N N . SER A 1 94 ? 0.658 11.669 19.255 1.00 66.00 94 SER A N 1
ATOM 703 C CA . SER A 1 94 ? 1.183 11.703 20.623 1.00 66.00 94 SER A CA 1
ATOM 704 C C . SER A 1 94 ? 2.545 11.025 20.782 1.00 66.00 94 SER A C 1
ATOM 706 O O . SER A 1 94 ? 3.144 11.134 21.851 1.00 66.00 94 SER A O 1
ATOM 708 N N . LYS A 1 95 ? 3.028 10.322 19.750 1.00 67.12 95 LYS A N 1
ATOM 709 C CA . LYS A 1 95 ? 4.314 9.626 19.767 1.00 67.12 95 LYS A CA 1
ATOM 710 C C . LYS A 1 95 ? 5.294 10.322 18.839 1.00 67.12 95 LYS A C 1
ATOM 712 O O . LYS A 1 95 ? 4.957 10.629 17.702 1.00 67.12 95 LYS A O 1
ATOM 717 N N . ASP A 1 96 ? 6.521 10.480 19.317 1.00 62.22 96 ASP A N 1
ATOM 718 C CA . ASP A 1 96 ? 7.612 11.048 18.523 1.00 62.22 96 ASP A CA 1
ATOM 719 C C . ASP A 1 96 ? 8.112 10.079 17.435 1.00 62.22 96 ASP A C 1
ATOM 721 O O . ASP A 1 96 ? 8.781 10.506 16.500 1.00 62.22 96 ASP A O 1
ATOM 725 N N . THR A 1 97 ? 7.787 8.781 17.537 1.00 66.56 97 THR A N 1
ATOM 726 C CA . THR A 1 97 ? 8.195 7.747 16.574 1.00 66.56 97 THR A CA 1
ATOM 727 C C . THR A 1 97 ? 7.001 7.037 15.946 1.00 66.56 97 THR A C 1
ATOM 729 O O . THR A 1 97 ? 6.049 6.631 16.627 1.00 66.56 97 THR A O 1
ATOM 732 N N . VAL A 1 98 ? 7.071 6.843 14.628 1.00 78.88 98 VAL A N 1
ATOM 733 C CA . VAL A 1 98 ? 6.040 6.138 13.872 1.00 78.88 98 VAL A CA 1
ATOM 734 C C . VAL A 1 98 ? 6.407 4.661 13.851 1.00 78.88 98 VAL A C 1
ATOM 736 O O . VAL A 1 98 ? 7.339 4.246 13.179 1.00 78.88 98 VAL A O 1
ATOM 739 N N . THR A 1 99 ? 5.685 3.837 14.605 1.00 86.50 99 THR A N 1
ATOM 740 C CA . THR A 1 99 ? 5.937 2.387 14.673 1.00 86.50 99 THR A CA 1
ATOM 741 C C . THR A 1 99 ? 4.711 1.619 14.213 1.00 86.50 99 THR A C 1
ATOM 743 O O . THR A 1 99 ? 3.584 2.060 14.429 1.00 86.50 99 THR A O 1
ATOM 746 N N . ILE A 1 100 ? 4.907 0.456 13.588 1.00 90.88 100 ILE A N 1
ATOM 747 C CA . ILE A 1 100 ? 3.811 -0.471 13.278 1.00 90.88 100 ILE A CA 1
ATOM 748 C C . ILE A 1 100 ? 3.526 -1.311 14.534 1.00 90.88 100 ILE A C 1
ATOM 750 O O . ILE A 1 100 ? 4.289 -2.230 14.839 1.00 90.88 100 ILE A O 1
ATOM 754 N N . PRO A 1 101 ? 2.434 -1.050 15.280 1.00 90.00 101 PRO A N 1
ATOM 755 C CA . PRO A 1 101 ? 2.226 -1.685 16.582 1.00 90.00 101 PRO A CA 1
ATOM 756 C C . PRO A 1 101 ? 1.799 -3.150 16.462 1.00 90.00 101 PRO A C 1
ATOM 758 O O . PRO A 1 101 ? 2.042 -3.952 17.363 1.00 90.00 101 PRO A O 1
ATOM 761 N N . ASN A 1 102 ? 1.117 -3.502 15.372 1.00 92.56 102 ASN A N 1
ATOM 762 C CA . ASN A 1 102 ? 0.626 -4.846 15.133 1.00 92.56 102 ASN A CA 1
ATOM 763 C C . ASN A 1 102 ? 0.635 -5.156 13.634 1.00 92.56 102 ASN A C 1
ATOM 765 O O . ASN A 1 102 ? -0.136 -4.576 12.870 1.00 92.56 102 ASN A O 1
ATOM 769 N N . LEU A 1 103 ? 1.481 -6.110 13.239 1.00 94.12 103 LEU A N 1
ATOM 770 C CA . LEU A 1 103 ? 1.625 -6.524 11.845 1.00 94.12 103 LEU A CA 1
ATOM 771 C C . LEU A 1 103 ? 0.315 -7.070 11.260 1.00 94.12 103 LEU A C 1
ATOM 773 O O . LEU A 1 103 ? -0.034 -6.705 10.148 1.00 94.12 103 LEU A O 1
ATOM 777 N N . SER A 1 104 ? -0.448 -7.873 12.008 1.00 95.00 104 SER A N 1
ATOM 778 C CA . SER A 1 104 ? -1.702 -8.443 11.491 1.00 95.00 104 SER A CA 1
ATOM 779 C C . SER A 1 104 ? -2.755 -7.378 11.182 1.00 95.00 104 SER A C 1
ATOM 781 O O . SER A 1 104 ? -3.383 -7.439 10.135 1.00 95.00 104 SER A O 1
ATOM 783 N N . VAL A 1 105 ? -2.900 -6.357 12.034 1.00 95.88 105 VAL A N 1
ATOM 784 C CA . VAL A 1 105 ? -3.851 -5.253 11.800 1.00 95.88 105 VAL A CA 1
ATOM 785 C C . VAL A 1 105 ? -3.393 -4.373 10.636 1.00 95.88 105 VAL A C 1
ATOM 787 O O . VAL A 1 105 ? -4.209 -3.943 9.823 1.00 95.88 105 VAL A O 1
ATOM 790 N N . PHE A 1 106 ? -2.084 -4.128 10.539 1.00 96.44 106 PHE A N 1
ATOM 791 C CA . PHE A 1 106 ? -1.479 -3.426 9.410 1.00 96.44 106 PHE A CA 1
ATOM 792 C C . PHE A 1 106 ? -1.724 -4.161 8.085 1.00 96.44 106 PHE A C 1
ATOM 794 O O . PHE A 1 106 ? -2.095 -3.536 7.091 1.00 96.44 106 PHE A O 1
ATOM 801 N N . GLU A 1 107 ? -1.570 -5.485 8.078 1.00 96.12 107 GLU A N 1
ATOM 802 C CA . GLU A 1 107 ? -1.843 -6.322 6.912 1.00 96.12 107 GLU A CA 1
ATOM 803 C C . GLU A 1 107 ? -3.321 -6.356 6.537 1.00 96.12 107 GLU A C 1
ATOM 805 O O . GLU A 1 107 ? -3.645 -6.180 5.365 1.00 96.12 107 GLU A O 1
ATOM 810 N N . ASP A 1 108 ? -4.194 -6.550 7.525 1.00 95.62 108 ASP A N 1
ATOM 811 C CA . ASP A 1 108 ? -5.629 -6.721 7.312 1.00 95.62 108 ASP A CA 1
ATOM 812 C C . ASP A 1 108 ? -6.297 -5.442 6.776 1.00 95.62 108 ASP A C 1
ATOM 814 O O . ASP A 1 108 ? -7.272 -5.549 6.046 1.00 95.62 108 ASP A O 1
ATOM 818 N N . ILE A 1 109 ? -5.800 -4.245 7.127 1.00 96.00 109 ILE A N 1
ATOM 819 C CA . ILE A 1 109 ? -6.428 -2.962 6.752 1.00 96.00 109 ILE A CA 1
ATOM 820 C C . ILE A 1 109 ? -5.649 -2.197 5.678 1.00 96.00 109 ILE A C 1
ATOM 822 O O . ILE A 1 109 ? -6.237 -1.712 4.714 1.00 96.00 109 ILE A O 1
ATOM 826 N N . LEU A 1 110 ? -4.339 -2.002 5.872 1.00 96.69 110 LEU A N 1
ATOM 827 C CA . LEU A 1 110 ? -3.554 -1.113 5.011 1.00 96.69 110 LEU A CA 1
ATOM 828 C C . LEU A 1 110 ? -2.898 -1.871 3.864 1.00 96.69 110 LEU A C 1
ATOM 830 O O . LEU A 1 110 ? -2.908 -1.382 2.739 1.00 96.69 110 LEU A O 1
ATOM 834 N N . CYS A 1 111 ? -2.348 -3.061 4.121 1.00 96.38 111 CYS A N 1
ATOM 835 C CA . CYS A 1 111 ? -1.695 -3.812 3.050 1.00 96.38 111 CYS A CA 1
ATOM 836 C C . CYS A 1 111 ? -2.692 -4.345 2.028 1.00 96.38 111 CYS A C 1
ATOM 838 O O . CYS A 1 111 ? -2.279 -4.593 0.900 1.00 96.38 111 CYS A O 1
ATOM 840 N N . ASP A 1 112 ? -3.969 -4.521 2.378 1.00 93.75 112 ASP A N 1
ATOM 841 C CA . ASP A 1 112 ? -4.991 -4.911 1.413 1.00 93.75 112 ASP A CA 1
ATOM 842 C C . ASP A 1 112 ? -5.340 -3.753 0.464 1.00 93.75 112 ASP A C 1
ATOM 844 O O . ASP A 1 112 ? -6.269 -2.976 0.680 1.00 93.75 112 ASP A O 1
ATOM 848 N N . LEU A 1 113 ? -4.534 -3.612 -0.592 1.00 94.62 113 LEU A N 1
ATOM 849 C CA . LEU A 1 113 ? -4.634 -2.514 -1.557 1.00 94.62 113 LEU A CA 1
ATOM 850 C C . LEU A 1 113 ? -5.971 -2.495 -2.311 1.00 94.62 113 LEU A C 1
ATOM 852 O O . LEU A 1 113 ? -6.324 -1.462 -2.879 1.00 94.62 113 LEU A O 1
ATOM 856 N N . ASP A 1 114 ? -6.724 -3.598 -2.298 1.00 92.25 114 ASP A N 1
ATOM 857 C CA . ASP A 1 114 ? -8.040 -3.662 -2.926 1.00 92.25 114 ASP A CA 1
ATOM 858 C C . ASP A 1 114 ? -9.094 -2.841 -2.177 1.00 92.25 114 ASP A C 1
ATOM 860 O O . ASP A 1 114 ? -9.996 -2.304 -2.812 1.00 92.25 114 ASP A O 1
ATOM 864 N N . VAL A 1 115 ? -8.915 -2.601 -0.873 1.00 93.69 115 VAL A N 1
ATOM 865 C CA . VAL A 1 115 ? -9.766 -1.683 -0.091 1.00 93.69 115 VAL A CA 1
ATOM 866 C C . VAL A 1 115 ? -9.734 -0.261 -0.662 1.00 93.69 115 VAL A C 1
ATOM 868 O O . VAL A 1 115 ? -10.716 0.476 -0.595 1.00 93.69 115 VAL A O 1
ATOM 871 N N . TRP A 1 116 ? -8.597 0.126 -1.239 1.00 93.62 116 TRP A N 1
ATOM 872 C CA . TRP A 1 116 ? -8.304 1.494 -1.672 1.00 93.62 116 TRP A CA 1
ATOM 873 C C . TRP A 1 116 ? -8.358 1.660 -3.194 1.00 93.62 116 TRP A C 1
ATOM 875 O O . TRP A 1 116 ? -8.204 2.771 -3.703 1.00 93.62 116 TRP A O 1
ATOM 885 N N . LYS A 1 117 ? -8.586 0.567 -3.933 1.00 91.75 117 LYS A N 1
ATOM 886 C CA . LYS A 1 117 ? -8.450 0.521 -5.394 1.00 91.75 117 LYS A CA 1
ATOM 887 C C . LYS A 1 117 ? -9.360 1.498 -6.133 1.00 91.75 117 LYS A C 1
ATOM 889 O O . LYS A 1 117 ? -8.924 2.102 -7.108 1.00 91.75 117 LYS A O 1
ATOM 894 N N . ASP A 1 118 ? -10.582 1.657 -5.634 1.00 93.44 118 ASP A N 1
ATOM 895 C CA . ASP A 1 118 ? -11.627 2.500 -6.221 1.00 93.44 118 ASP A CA 1
ATOM 896 C C . ASP A 1 118 ? -11.708 3.876 -5.535 1.00 93.44 118 ASP A C 1
ATOM 898 O O . ASP A 1 118 ? -12.577 4.690 -5.845 1.00 93.44 118 ASP A O 1
ATOM 902 N N . ALA A 1 119 ? -10.806 4.156 -4.588 1.00 93.94 119 ALA A N 1
ATOM 903 C CA . ALA A 1 119 ? -10.708 5.461 -3.952 1.00 93.94 119 ALA A CA 1
ATOM 904 C C . ALA A 1 119 ? -10.141 6.512 -4.925 1.00 93.94 119 ALA A C 1
ATOM 906 O O . ALA A 1 119 ? -9.526 6.199 -5.948 1.00 93.94 119 ALA A O 1
ATOM 907 N N . SER A 1 120 ? -10.303 7.794 -4.587 1.00 94.94 120 SER A N 1
ATOM 908 C CA . SER A 1 120 ? -9.780 8.883 -5.417 1.00 94.94 120 SER A CA 1
ATOM 909 C C . SER A 1 120 ? -8.257 8.796 -5.608 1.00 94.94 120 SER A C 1
ATOM 911 O O . SER A 1 120 ? -7.523 8.251 -4.778 1.00 94.94 120 SER A O 1
ATOM 913 N N . ALA A 1 121 ? -7.755 9.371 -6.705 1.00 94.19 121 ALA A N 1
ATOM 914 C CA . ALA A 1 121 ? -6.319 9.398 -6.995 1.00 94.19 121 ALA A CA 1
ATOM 915 C C . ALA A 1 121 ? -5.503 10.062 -5.870 1.00 94.19 121 ALA A C 1
ATOM 917 O O . ALA A 1 121 ? -4.392 9.626 -5.581 1.00 94.19 121 ALA A O 1
ATOM 918 N N . ASP A 1 122 ? -6.066 11.075 -5.207 1.00 95.69 122 ASP A N 1
ATOM 919 C CA . ASP A 1 122 ? -5.412 11.750 -4.085 1.00 95.69 122 ASP A CA 1
ATOM 920 C C . ASP A 1 122 ? -5.338 10.862 -2.838 1.00 95.69 122 ASP A C 1
ATOM 922 O O . ASP A 1 122 ? -4.331 10.888 -2.137 1.00 95.69 122 ASP A O 1
ATOM 926 N N . LEU A 1 123 ? -6.343 10.017 -2.580 1.00 96.25 123 LEU A N 1
ATOM 927 C CA . LEU A 1 123 ? -6.270 9.039 -1.488 1.00 96.25 123 LEU A CA 1
ATOM 928 C C . LEU A 1 123 ? -5.248 7.948 -1.763 1.00 96.25 123 LEU A C 1
ATOM 930 O O . LEU A 1 123 ? -4.482 7.591 -0.871 1.00 96.25 123 LEU A O 1
ATOM 934 N N . ASN A 1 124 ? -5.202 7.466 -3.006 1.00 95.25 124 ASN A N 1
ATOM 935 C CA . ASN A 1 124 ? -4.150 6.561 -3.447 1.00 95.25 124 ASN A CA 1
ATOM 936 C C . ASN A 1 124 ? -2.765 7.204 -3.292 1.00 95.25 124 ASN A C 1
ATOM 938 O O . ASN A 1 124 ? -1.827 6.539 -2.877 1.00 95.25 124 ASN A O 1
ATOM 942 N N . ARG A 1 125 ? -2.614 8.507 -3.542 1.00 96.94 125 ARG A N 1
ATOM 943 C CA . ARG A 1 125 ? -1.349 9.198 -3.270 1.00 96.94 125 ARG A CA 1
ATOM 944 C C . ARG A 1 125 ? -1.000 9.179 -1.779 1.00 96.94 125 ARG A C 1
ATOM 946 O O . ARG A 1 125 ? 0.070 8.696 -1.424 1.00 96.94 125 ARG A O 1
ATOM 953 N N . LEU A 1 126 ? -1.931 9.611 -0.928 1.00 96.94 126 LEU A N 1
ATOM 954 C CA . LEU A 1 126 ? -1.723 9.717 0.519 1.00 96.94 126 LEU A CA 1
ATOM 955 C C . LEU A 1 126 ? -1.362 8.376 1.172 1.00 96.94 126 LEU A C 1
ATOM 957 O O . LEU A 1 126 ? -0.493 8.332 2.038 1.00 96.94 126 LEU A O 1
ATOM 961 N N . ILE A 1 127 ? -2.000 7.270 0.774 1.00 96.75 127 ILE A N 1
ATOM 962 C CA . ILE A 1 127 ? -1.683 5.960 1.364 1.00 96.75 127 ILE A CA 1
ATOM 963 C C . ILE A 1 127 ? -0.296 5.452 0.938 1.00 96.75 127 ILE A C 1
ATOM 965 O O . ILE A 1 127 ? 0.423 4.882 1.757 1.00 96.75 127 ILE A O 1
ATOM 969 N N . TYR A 1 128 ? 0.120 5.697 -0.309 1.00 97.44 128 TYR A N 1
ATOM 970 C CA . TYR A 1 128 ? 1.458 5.319 -0.776 1.00 97.44 128 TYR A CA 1
ATOM 971 C C . TYR A 1 128 ? 2.550 6.209 -0.170 1.00 97.44 128 TYR A C 1
ATOM 973 O O . TYR A 1 128 ? 3.618 5.701 0.169 1.00 97.44 128 TYR A O 1
ATOM 981 N N . GLU A 1 129 ? 2.281 7.505 0.011 1.00 96.25 129 GLU A N 1
ATOM 982 C CA . GLU A 1 129 ? 3.155 8.422 0.756 1.00 96.25 129 GLU A CA 1
ATOM 983 C C . GLU A 1 129 ? 3.319 7.949 2.199 1.00 96.25 129 GLU A C 1
ATOM 985 O O . GLU A 1 129 ? 4.444 7.814 2.668 1.00 96.25 129 GLU A O 1
ATOM 990 N N . HIS A 1 130 ? 2.223 7.565 2.858 1.00 95.62 130 HIS A N 1
ATOM 991 C CA . HIS A 1 130 ? 2.268 7.009 4.209 1.00 95.62 130 HIS A CA 1
ATOM 992 C C . HIS A 1 130 ? 3.124 5.735 4.290 1.00 95.62 130 HIS A C 1
ATOM 994 O O . HIS A 1 130 ? 3.914 5.571 5.218 1.00 95.62 130 HIS A O 1
ATOM 1000 N N . PHE A 1 131 ? 3.030 4.823 3.313 1.00 96.44 131 PHE A N 1
ATOM 1001 C CA . PHE A 1 131 ? 3.926 3.659 3.269 1.00 96.44 131 PHE A CA 1
ATOM 1002 C C . PHE A 1 131 ? 5.391 4.048 3.097 1.00 96.44 131 PHE A C 1
ATOM 1004 O O . PHE A 1 131 ? 6.258 3.416 3.699 1.00 96.44 131 PHE A O 1
ATOM 1011 N N . TYR A 1 132 ? 5.669 5.063 2.282 1.00 95.06 132 TYR A N 1
ATOM 1012 C CA . TYR A 1 132 ? 7.027 5.543 2.072 1.00 95.06 132 TYR A CA 1
ATOM 1013 C C . TYR A 1 132 ? 7.590 6.153 3.358 1.00 95.06 132 TYR A C 1
ATOM 1015 O O . TYR A 1 132 ? 8.661 5.739 3.797 1.00 95.06 132 TYR A O 1
ATOM 1023 N N . GLU A 1 133 ? 6.825 7.025 4.017 1.00 92.69 133 GLU A N 1
ATOM 1024 C CA . GLU A 1 133 ? 7.172 7.628 5.308 1.00 92.69 133 GLU A CA 1
ATOM 1025 C C . GLU A 1 133 ? 7.455 6.572 6.378 1.00 92.69 133 GLU A C 1
ATOM 1027 O O . GLU A 1 133 ? 8.463 6.668 7.077 1.00 92.69 133 GLU A O 1
ATOM 1032 N N . LEU A 1 134 ? 6.627 5.522 6.461 1.00 92.44 134 LEU A N 1
ATOM 1033 C CA . LEU A 1 134 ? 6.847 4.422 7.401 1.00 92.44 134 LEU A CA 1
ATOM 1034 C C . LEU A 1 134 ? 8.199 3.735 7.199 1.00 92.44 134 LEU A C 1
ATOM 1036 O O . LEU A 1 134 ? 8.805 3.308 8.180 1.00 92.44 134 LEU A O 1
ATOM 1040 N N . ILE A 1 135 ? 8.653 3.591 5.952 1.00 91.12 135 ILE A N 1
ATOM 1041 C CA . ILE A 1 135 ? 9.928 2.942 5.635 1.00 91.12 135 ILE A CA 1
ATOM 1042 C C . ILE A 1 135 ? 11.105 3.881 5.889 1.00 91.12 135 ILE A C 1
ATOM 1044 O O . ILE A 1 135 ? 12.128 3.436 6.404 1.00 91.12 135 ILE A O 1
ATOM 1048 N N . THR A 1 136 ? 10.973 5.154 5.517 1.00 88.94 136 THR A N 1
ATOM 1049 C CA . THR A 1 136 ? 12.056 6.142 5.607 1.00 88.94 136 THR A CA 1
ATOM 1050 C C . THR A 1 136 ? 12.162 6.826 6.968 1.00 88.94 136 THR A C 1
ATOM 1052 O O . THR A 1 136 ? 12.928 7.780 7.103 1.00 88.94 136 THR A O 1
ATOM 1055 N N . ASP A 1 137 ? 11.399 6.377 7.967 1.00 82.50 137 ASP A N 1
ATOM 1056 C CA . ASP A 1 137 ? 11.497 6.896 9.330 1.00 82.50 137 ASP A CA 1
ATOM 1057 C C . ASP A 1 137 ? 12.916 6.704 9.900 1.00 82.50 137 ASP A C 1
ATOM 1059 O O . ASP A 1 137 ? 13.617 5.741 9.585 1.00 82.50 137 ASP A O 1
ATOM 1063 N N . GLN A 1 138 ? 13.338 7.626 10.766 1.00 69.00 138 GLN A N 1
ATOM 1064 C CA . GLN A 1 138 ? 14.729 7.819 11.197 1.00 69.00 138 GLN A CA 1
ATOM 1065 C C . GLN A 1 138 ? 15.362 6.575 11.831 1.00 69.00 138 GLN A C 1
ATOM 1067 O O . GLN A 1 138 ? 16.579 6.405 11.778 1.00 69.00 138 GLN A O 1
ATOM 1072 N N . ASN A 1 139 ? 14.543 5.704 12.424 1.00 71.12 139 ASN A N 1
ATOM 1073 C CA . ASN A 1 139 ? 15.011 4.512 13.126 1.00 71.12 139 ASN A CA 1
ATOM 1074 C C . ASN A 1 139 ? 15.024 3.247 12.248 1.00 71.12 139 ASN A C 1
ATOM 1076 O O . ASN A 1 139 ? 15.478 2.204 12.712 1.00 71.12 139 ASN A O 1
ATOM 1080 N N . CYS A 1 140 ? 14.506 3.299 11.011 1.00 73.31 140 CYS A N 1
ATOM 1081 C CA . CYS A 1 140 ? 14.383 2.168 10.075 1.00 73.31 140 CYS A CA 1
ATOM 1082 C C . CYS A 1 140 ? 13.722 0.888 10.648 1.00 73.31 140 CYS A C 1
ATOM 1084 O O . CYS A 1 140 ? 13.752 -0.166 10.009 1.00 73.31 140 CYS A O 1
ATOM 1086 N N . GLU A 1 141 ? 13.090 0.940 11.827 1.00 82.44 141 GLU A N 1
ATOM 1087 C CA . GLU A 1 141 ? 12.558 -0.245 12.521 1.00 82.44 141 GLU A CA 1
ATOM 1088 C C . GLU A 1 141 ? 11.413 -0.905 11.744 1.00 82.44 141 GLU A C 1
ATOM 1090 O O . GLU A 1 141 ? 11.264 -2.132 11.721 1.00 82.44 141 GLU A O 1
ATOM 1095 N N . ASN A 1 142 ? 10.616 -0.091 11.050 1.00 90.31 142 ASN A N 1
ATOM 1096 C CA . ASN A 1 142 ? 9.479 -0.572 10.278 1.00 90.31 142 ASN A CA 1
ATOM 1097 C C . ASN A 1 142 ? 9.896 -1.274 8.987 1.00 90.31 142 ASN A C 1
ATOM 1099 O O . ASN A 1 142 ? 9.133 -2.106 8.502 1.00 90.31 142 ASN A O 1
ATOM 1103 N N . LEU A 1 143 ? 11.083 -0.998 8.431 1.00 91.00 143 LEU A N 1
ATOM 1104 C CA . LEU A 1 143 ? 11.515 -1.586 7.159 1.00 91.00 143 LEU A CA 1
ATOM 1105 C C . LEU A 1 143 ? 11.494 -3.119 7.229 1.00 91.00 143 LEU A C 1
ATOM 1107 O O . LEU A 1 143 ? 10.913 -3.782 6.369 1.00 91.00 143 LEU A O 1
ATOM 1111 N N . GLY A 1 144 ? 12.048 -3.692 8.301 1.00 89.81 144 GLY A N 1
ATOM 1112 C CA . GLY A 1 144 ? 12.034 -5.140 8.518 1.00 89.81 144 GLY A CA 1
ATOM 1113 C C . GLY A 1 144 ? 10.628 -5.709 8.752 1.00 89.81 144 GLY A C 1
ATOM 1114 O O . GLY A 1 144 ? 10.352 -6.854 8.397 1.00 89.81 144 GLY A O 1
ATOM 1115 N N . VAL A 1 145 ? 9.715 -4.937 9.345 1.00 91.88 145 VAL A N 1
ATOM 1116 C CA . VAL A 1 145 ? 8.306 -5.335 9.524 1.00 91.88 145 VAL A CA 1
ATOM 1117 C C . VAL A 1 145 ? 7.574 -5.326 8.182 1.00 91.88 145 VAL A C 1
ATOM 1119 O O . VAL A 1 145 ? 6.930 -6.312 7.834 1.00 91.88 145 VAL A O 1
ATOM 1122 N N . ILE A 1 146 ? 7.736 -4.263 7.394 1.00 94.19 146 ILE A N 1
ATOM 1123 C CA . ILE A 1 146 ? 7.088 -4.090 6.093 1.00 94.19 146 ILE A CA 1
ATOM 1124 C C . ILE A 1 146 ? 7.583 -5.132 5.089 1.00 94.19 146 ILE A C 1
ATOM 1126 O O . ILE A 1 146 ? 6.765 -5.724 4.388 1.00 94.19 146 ILE A O 1
ATOM 1130 N N . ARG A 1 147 ? 8.884 -5.438 5.054 1.00 92.50 147 ARG A N 1
ATOM 1131 C CA . ARG A 1 147 ? 9.428 -6.513 4.201 1.00 92.50 147 ARG A CA 1
ATOM 1132 C C . ARG A 1 147 ? 8.804 -7.876 4.479 1.00 92.50 147 ARG A C 1
ATOM 1134 O O . ARG A 1 147 ? 8.549 -8.641 3.555 1.00 92.50 147 ARG A O 1
ATOM 1141 N N . ARG A 1 148 ? 8.527 -8.159 5.755 1.00 91.81 148 ARG A N 1
ATOM 1142 C CA . ARG A 1 148 ? 7.876 -9.401 6.199 1.00 91.81 148 ARG A CA 1
ATOM 1143 C C . ARG A 1 148 ? 6.360 -9.394 6.009 1.00 91.81 148 ARG A C 1
ATOM 1145 O O . ARG A 1 148 ? 5.747 -10.447 6.144 1.00 91.81 148 ARG A O 1
ATOM 1152 N N . SER A 1 149 ? 5.769 -8.237 5.718 1.00 94.94 149 SER A N 1
ATOM 1153 C CA . SER A 1 149 ? 4.334 -8.103 5.481 1.00 94.94 149 SER A CA 1
ATOM 1154 C C . SER A 1 149 ? 3.933 -8.536 4.067 1.00 94.94 149 SER A C 1
ATOM 1156 O O . SER A 1 149 ? 4.766 -8.735 3.179 1.00 94.94 149 SER A O 1
ATOM 1158 N N . SER A 1 150 ? 2.629 -8.613 3.817 1.00 95.19 150 SER A N 1
ATOM 1159 C CA . SER A 1 150 ? 2.086 -8.795 2.468 1.00 95.19 150 SER A CA 1
ATOM 1160 C C . SER A 1 150 ? 2.278 -7.584 1.535 1.00 95.19 150 SER A C 1
ATOM 1162 O O . SER A 1 150 ? 2.172 -7.761 0.317 1.00 95.19 150 SER A O 1
ATOM 1164 N N . LEU A 1 151 ? 2.614 -6.393 2.060 1.00 96.56 151 LEU A N 1
ATOM 1165 C CA . LEU A 1 151 ? 2.686 -5.144 1.289 1.00 96.56 151 LEU A CA 1
ATOM 1166 C C . LEU A 1 151 ? 3.598 -5.235 0.055 1.00 96.56 151 LEU A C 1
ATOM 1168 O O . LEU A 1 151 ? 3.115 -4.910 -1.027 1.00 96.56 151 LEU A O 1
ATOM 1172 N N . PRO A 1 152 ? 4.860 -5.712 0.129 1.00 95.69 152 PRO A N 1
ATOM 1173 C CA . PRO A 1 152 ? 5.736 -5.716 -1.041 1.00 95.69 152 PRO A CA 1
ATOM 1174 C C . PRO A 1 152 ? 5.177 -6.566 -2.184 1.00 95.69 152 PRO A C 1
ATOM 1176 O O . PRO A 1 152 ? 5.222 -6.164 -3.340 1.00 95.69 152 PRO A O 1
ATOM 1179 N N . SER A 1 153 ? 4.589 -7.723 -1.866 1.00 95.38 153 SER A N 1
ATOM 1180 C CA . SER A 1 153 ? 3.970 -8.589 -2.878 1.00 95.38 153 SER A CA 1
ATOM 1181 C C . SER A 1 153 ? 2.763 -7.902 -3.514 1.00 95.38 153 SER A C 1
ATOM 1183 O O . SER A 1 153 ? 2.626 -7.903 -4.733 1.00 95.38 153 SER A O 1
ATOM 1185 N N . ARG A 1 154 ? 1.910 -7.284 -2.689 1.00 96.06 154 ARG A N 1
ATOM 1186 C CA . ARG A 1 154 ? 0.702 -6.600 -3.154 1.00 96.06 154 ARG A CA 1
ATOM 1187 C C . ARG A 1 154 ? 1.027 -5.363 -3.988 1.00 96.06 154 ARG A C 1
ATOM 1189 O O . ARG A 1 154 ? 0.365 -5.157 -4.993 1.00 96.06 154 ARG A O 1
ATOM 1196 N N . LEU A 1 155 ? 2.073 -4.606 -3.651 1.00 96.62 155 LEU A N 1
ATOM 1197 C CA . LEU A 1 155 ? 2.559 -3.485 -4.465 1.00 96.62 155 LEU A CA 1
ATOM 1198 C C . LEU A 1 155 ? 2.983 -3.939 -5.865 1.00 96.62 155 LEU A C 1
ATOM 1200 O O . LEU A 1 155 ? 2.589 -3.319 -6.848 1.00 96.62 155 LEU A O 1
ATOM 1204 N N . LEU A 1 156 ? 3.758 -5.024 -5.961 1.00 96.44 156 LEU A N 1
ATOM 1205 C CA . LEU A 1 156 ? 4.241 -5.543 -7.245 1.00 96.44 156 LEU A CA 1
ATOM 1206 C C . LEU A 1 156 ? 3.093 -6.078 -8.110 1.00 96.44 156 LEU A C 1
ATOM 1208 O O . LEU A 1 156 ? 3.026 -5.758 -9.294 1.00 96.44 156 LEU A O 1
ATOM 1212 N N . ILE A 1 157 ? 2.170 -6.838 -7.510 1.00 95.56 157 ILE A N 1
ATOM 1213 C CA . ILE A 1 157 ? 0.969 -7.342 -8.194 1.00 95.56 157 ILE A CA 1
ATOM 1214 C C . ILE A 1 157 ? 0.099 -6.171 -8.654 1.00 95.56 157 ILE A C 1
ATOM 1216 O O . ILE A 1 157 ? -0.290 -6.107 -9.814 1.00 95.56 157 ILE A O 1
ATOM 1220 N N . ARG A 1 158 ? -0.153 -5.192 -7.778 1.00 94.94 158 ARG A N 1
ATOM 1221 C CA . ARG A 1 158 ? -0.983 -4.027 -8.098 1.00 94.94 158 ARG A CA 1
ATOM 1222 C C . ARG A 1 158 ? -0.377 -3.189 -9.220 1.00 94.94 158 ARG A C 1
ATOM 1224 O O . ARG A 1 158 ? -1.117 -2.758 -10.100 1.00 94.94 158 ARG A O 1
ATOM 1231 N N . LEU A 1 159 ? 0.941 -2.983 -9.196 1.00 95.69 159 LEU A N 1
ATOM 1232 C CA . LEU A 1 159 ? 1.669 -2.306 -10.265 1.00 95.69 159 LEU A CA 1
ATOM 1233 C C . LEU A 1 159 ? 1.514 -3.072 -11.588 1.00 95.69 159 LEU A C 1
ATOM 1235 O O . LEU A 1 159 ? 1.229 -2.459 -12.604 1.00 95.69 159 LEU A O 1
ATOM 1239 N N . TYR A 1 160 ? 1.604 -4.402 -11.588 1.00 95.38 160 TYR A N 1
ATOM 1240 C CA . TYR A 1 160 ? 1.398 -5.183 -12.809 1.00 95.38 160 TYR A CA 1
ATOM 1241 C C . TYR A 1 160 ? -0.051 -5.155 -13.317 1.00 95.38 160 TYR A C 1
ATOM 1243 O O . TYR A 1 160 ? -0.282 -4.885 -14.495 1.00 95.38 160 TYR A O 1
ATOM 1251 N N . ASP A 1 161 ? -1.029 -5.416 -12.452 1.00 94.56 161 ASP A N 1
ATOM 1252 C CA . ASP A 1 161 ? -2.419 -5.663 -12.851 1.00 94.56 161 ASP A CA 1
ATOM 1253 C C . ASP A 1 161 ? -3.203 -4.375 -13.135 1.00 94.56 161 ASP A C 1
ATOM 1255 O O . ASP A 1 161 ? -4.130 -4.371 -13.943 1.00 94.56 161 ASP A O 1
ATOM 1259 N N . ASN A 1 162 ? -2.844 -3.264 -12.485 1.00 93.69 162 ASN A N 1
ATOM 1260 C CA . ASN A 1 162 ? -3.613 -2.019 -12.527 1.00 93.69 162 ASN A CA 1
ATOM 1261 C C . ASN A 1 162 ? -2.761 -0.862 -13.053 1.00 93.69 162 ASN A C 1
ATOM 1263 O O . ASN A 1 162 ? -2.392 0.039 -12.296 1.00 93.69 162 ASN A O 1
ATOM 1267 N N . PRO A 1 163 ? -2.478 -0.825 -14.364 1.00 93.38 163 PRO A N 1
ATOM 1268 C CA . PRO A 1 163 ? -1.510 0.113 -14.913 1.00 93.38 163 PRO A CA 1
ATOM 1269 C C . PRO A 1 163 ? -1.957 1.580 -14.801 1.00 93.38 163 PRO A C 1
ATOM 1271 O O . PRO A 1 163 ? -1.124 2.476 -14.699 1.00 93.38 163 PRO A O 1
ATOM 1274 N N . MET A 1 164 ? -3.268 1.834 -14.709 1.00 92.75 164 MET A N 1
ATOM 1275 C CA . MET A 1 164 ? -3.836 3.173 -14.496 1.00 92.75 164 MET A CA 1
ATOM 1276 C C . MET A 1 164 ? -3.403 3.818 -13.172 1.00 92.75 164 MET A C 1
ATOM 1278 O O . MET A 1 164 ? -3.381 5.046 -13.065 1.00 92.75 164 MET A O 1
ATOM 1282 N N . LEU A 1 165 ? -3.015 3.013 -12.177 1.00 92.44 165 LEU A N 1
ATOM 1283 C CA . LEU A 1 165 ? -2.521 3.496 -10.889 1.00 92.44 165 LEU A CA 1
ATOM 1284 C C . LEU A 1 165 ? -1.293 4.406 -11.051 1.00 92.44 165 LEU A C 1
ATOM 1286 O O . LEU A 1 165 ? -1.121 5.355 -10.283 1.00 92.44 165 LEU A O 1
ATOM 1290 N N . ILE A 1 166 ? -0.466 4.168 -12.076 1.00 95.00 166 ILE A N 1
ATOM 1291 C CA . ILE A 1 166 ? 0.776 4.918 -12.297 1.00 95.00 166 ILE A CA 1
ATOM 1292 C C . ILE A 1 166 ? 0.530 6.420 -12.418 1.00 95.00 166 ILE A C 1
ATOM 1294 O O . ILE A 1 166 ? 1.332 7.219 -11.949 1.00 95.00 166 ILE A O 1
ATOM 1298 N N . PHE A 1 167 ? -0.621 6.825 -12.958 1.00 94.62 167 PHE A N 1
ATOM 1299 C CA . PHE A 1 167 ? -0.956 8.233 -13.130 1.00 94.62 167 PHE A CA 1
ATOM 1300 C C . PHE A 1 167 ? -1.228 8.967 -11.812 1.00 94.62 167 PHE A C 1
ATOM 1302 O O . PHE A 1 167 ? -1.252 10.198 -11.810 1.00 94.62 167 PHE A O 1
ATOM 1309 N N . ALA A 1 168 ? -1.456 8.240 -10.715 1.00 94.69 168 ALA A N 1
ATOM 1310 C CA . ALA A 1 168 ? -1.646 8.806 -9.385 1.00 94.69 168 ALA A CA 1
ATOM 1311 C C . ALA A 1 168 ? -0.350 8.802 -8.557 1.00 94.69 168 ALA A C 1
ATOM 1313 O O . ALA A 1 168 ? -0.063 9.799 -7.889 1.00 94.69 168 ALA A O 1
ATOM 1314 N N . VAL A 1 169 ? 0.429 7.712 -8.622 1.00 96.56 169 VAL A N 1
ATOM 1315 C CA . VAL A 1 169 ? 1.500 7.410 -7.646 1.00 96.56 169 VAL A CA 1
ATOM 1316 C C . VAL A 1 169 ? 2.902 7.229 -8.243 1.00 96.56 169 VAL A C 1
ATOM 1318 O O . VAL A 1 169 ? 3.785 6.761 -7.535 1.00 96.56 169 VAL A O 1
ATOM 1321 N N . ASN A 1 170 ? 3.126 7.580 -9.515 1.00 96.50 170 ASN A N 1
ATOM 1322 C CA . ASN A 1 170 ? 4.344 7.261 -10.280 1.00 96.50 170 ASN A CA 1
ATOM 1323 C C . ASN A 1 170 ? 5.671 7.329 -9.500 1.00 96.50 170 ASN A C 1
ATOM 1325 O O . ASN A 1 170 ? 6.326 6.314 -9.282 1.00 96.50 170 ASN A O 1
ATOM 1329 N N . ASP A 1 171 ? 6.079 8.517 -9.058 1.00 96.38 171 ASP A N 1
ATOM 1330 C CA . ASP A 1 171 ? 7.370 8.667 -8.382 1.00 96.38 171 ASP A CA 1
ATOM 1331 C C . ASP A 1 171 ? 7.367 8.013 -6.998 1.00 96.38 171 ASP A C 1
ATOM 1333 O O . ASP A 1 171 ? 8.355 7.401 -6.600 1.00 96.38 171 ASP A O 1
ATOM 1337 N N . ILE A 1 172 ? 6.233 8.063 -6.298 1.00 97.38 172 ILE A N 1
ATOM 1338 C CA . ILE A 1 172 ? 6.081 7.529 -4.942 1.00 97.38 172 ILE A CA 1
ATOM 1339 C C . ILE A 1 172 ? 6.240 6.009 -4.941 1.00 97.38 172 ILE A C 1
ATOM 1341 O O . ILE A 1 172 ? 6.998 5.490 -4.129 1.00 97.38 172 ILE A O 1
ATOM 1345 N N . ILE A 1 173 ? 5.593 5.283 -5.861 1.00 97.12 173 ILE A N 1
ATOM 1346 C CA . ILE A 1 173 ? 5.693 3.817 -5.905 1.00 97.12 173 ILE A CA 1
ATOM 1347 C C . ILE A 1 173 ? 7.116 3.359 -6.237 1.00 97.12 173 ILE A C 1
ATOM 1349 O O . ILE A 1 173 ? 7.604 2.395 -5.653 1.00 97.12 173 ILE A O 1
ATOM 1353 N N . PHE A 1 174 ? 7.826 4.072 -7.113 1.00 97.44 174 PHE A N 1
ATOM 1354 C CA . PHE A 1 174 ? 9.217 3.748 -7.428 1.00 97.44 174 PHE A CA 1
ATOM 1355 C C . PHE A 1 174 ? 10.176 4.104 -6.288 1.00 97.44 174 PHE A C 1
ATOM 1357 O O . PHE A 1 174 ? 11.076 3.318 -5.995 1.00 97.44 174 PHE A O 1
ATOM 1364 N N . ASN A 1 175 ? 9.959 5.223 -5.596 1.00 96.69 175 ASN A N 1
ATOM 1365 C CA . ASN A 1 175 ? 10.714 5.567 -4.390 1.00 96.69 175 ASN A CA 1
ATOM 1366 C C . ASN A 1 175 ? 10.463 4.551 -3.268 1.00 96.69 175 ASN A C 1
ATOM 1368 O O . ASN A 1 175 ? 11.400 4.133 -2.593 1.00 96.69 175 ASN A O 1
ATOM 1372 N N . LEU A 1 176 ? 9.221 4.087 -3.121 1.00 96.00 176 LEU A N 1
ATOM 1373 C CA . LEU A 1 176 ? 8.832 3.039 -2.182 1.00 96.00 176 LEU A CA 1
ATOM 1374 C C . LEU A 1 176 ? 9.539 1.714 -2.483 1.00 96.00 176 LEU A C 1
ATOM 1376 O O . LEU A 1 176 ? 10.111 1.107 -1.581 1.00 96.00 176 LEU A O 1
ATOM 1380 N N . LEU A 1 177 ? 9.565 1.284 -3.749 1.00 95.88 177 LEU A N 1
ATOM 1381 C CA . LEU A 1 177 ? 10.304 0.088 -4.167 1.00 95.88 177 LEU A CA 1
ATOM 1382 C C . LEU A 1 177 ? 11.815 0.231 -3.934 1.00 95.88 177 LEU A C 1
ATOM 1384 O O . LEU A 1 177 ? 12.450 -0.714 -3.468 1.00 95.88 177 LEU A O 1
ATOM 1388 N N . ALA A 1 178 ? 12.388 1.406 -4.205 1.00 94.56 178 ALA A N 1
ATOM 1389 C CA . ALA A 1 178 ? 13.797 1.681 -3.933 1.00 94.56 178 ALA A CA 1
ATOM 1390 C C . ALA A 1 178 ? 14.115 1.633 -2.429 1.00 94.56 178 ALA A C 1
ATOM 1392 O O . ALA A 1 178 ? 15.113 1.032 -2.032 1.00 94.56 178 ALA A O 1
ATOM 1393 N N . ALA A 1 179 ? 13.247 2.201 -1.586 1.00 93.31 179 ALA A N 1
ATOM 1394 C CA . ALA A 1 179 ? 13.379 2.157 -0.132 1.00 93.31 179 ALA A CA 1
ATOM 1395 C C . ALA A 1 179 ? 13.268 0.719 0.405 1.00 93.31 179 ALA A C 1
ATOM 1397 O O . ALA A 1 179 ? 14.086 0.285 1.215 1.00 93.31 179 ALA A O 1
ATOM 1398 N N . LEU A 1 180 ? 12.326 -0.074 -0.117 1.00 93.50 180 LEU A N 1
ATOM 1399 C CA . LEU A 1 180 ? 12.193 -1.494 0.223 1.00 93.50 180 LEU A CA 1
ATOM 1400 C C . LEU A 1 180 ? 13.442 -2.311 -0.127 1.00 93.50 180 LEU A C 1
ATOM 1402 O O . LEU A 1 180 ? 13.722 -3.295 0.557 1.00 93.50 180 LEU A O 1
ATOM 1406 N N . LEU A 1 181 ? 14.198 -1.901 -1.146 1.00 91.38 181 LEU A N 1
ATOM 1407 C CA . LEU A 1 181 ? 15.423 -2.551 -1.615 1.00 91.38 181 LEU A CA 1
ATOM 1408 C C . LEU A 1 181 ? 16.711 -2.081 -0.922 1.00 91.38 181 LEU A C 1
ATOM 1410 O O . LEU A 1 181 ? 17.791 -2.541 -1.295 1.00 91.38 181 LEU A O 1
ATOM 1414 N N . GLN A 1 182 ? 16.637 -1.192 0.072 1.00 85.75 182 GLN A N 1
ATOM 1415 C CA . GLN A 1 182 ? 17.825 -0.762 0.821 1.00 85.75 182 GLN A CA 1
ATOM 1416 C C . GLN A 1 182 ? 18.575 -1.953 1.464 1.00 85.75 182 GLN A C 1
ATOM 1418 O O . GLN A 1 182 ? 17.970 -2.976 1.772 1.00 85.75 182 GLN A O 1
ATOM 1423 N N . PRO A 1 183 ? 19.889 -1.882 1.703 1.00 81.00 183 PRO A N 1
ATOM 1424 C CA . PRO A 1 183 ? 20.585 -2.925 2.460 1.00 81.00 183 PRO A CA 1
ATOM 1425 C C . PRO A 1 183 ? 20.037 -3.055 3.903 1.00 81.00 183 PRO A C 1
ATOM 1427 O O . PRO A 1 183 ? 19.589 -2.050 4.456 1.00 81.00 183 PRO A O 1
ATOM 1430 N N . PRO A 1 184 ? 20.055 -4.251 4.526 1.00 80.06 184 PRO A N 1
ATOM 1431 C CA . PRO A 1 184 ? 20.493 -5.526 3.961 1.00 80.06 184 PRO A CA 1
ATOM 1432 C C . PRO A 1 184 ? 19.486 -6.066 2.936 1.00 80.06 184 PRO A C 1
ATOM 1434 O O . PRO A 1 184 ? 18.276 -5.880 3.080 1.00 80.06 184 PRO A O 1
ATOM 1437 N N . ALA A 1 185 ? 19.987 -6.717 1.886 1.00 74.19 185 ALA A N 1
ATOM 1438 C CA . ALA A 1 185 ? 19.164 -7.199 0.780 1.00 74.19 185 ALA A CA 1
ATOM 1439 C C . ALA A 1 185 ? 18.153 -8.277 1.216 1.00 74.19 185 ALA A C 1
ATOM 1441 O O . ALA A 1 185 ? 18.501 -9.256 1.877 1.00 74.19 185 ALA A O 1
ATOM 1442 N N . ASP A 1 186 ? 16.900 -8.130 0.780 1.00 84.81 186 ASP A N 1
ATOM 1443 C CA . ASP A 1 186 ? 15.868 -9.158 0.923 1.00 84.81 186 ASP A CA 1
ATOM 1444 C C . ASP A 1 186 ? 15.803 -10.014 -0.351 1.00 84.81 186 ASP A C 1
ATOM 1446 O O . ASP A 1 186 ? 15.284 -9.593 -1.390 1.00 84.81 186 ASP A O 1
ATOM 1450 N N . ASN A 1 187 ? 16.330 -11.238 -0.264 1.00 87.75 187 ASN A N 1
ATOM 1451 C CA . ASN A 1 187 ? 16.377 -12.185 -1.380 1.00 87.75 187 ASN A CA 1
ATOM 1452 C C . ASN A 1 187 ? 14.985 -12.515 -1.939 1.00 87.75 187 ASN A C 1
ATOM 1454 O O . ASN A 1 187 ? 14.836 -12.711 -3.147 1.00 87.75 187 ASN A O 1
ATOM 1458 N N . LEU A 1 188 ? 13.961 -12.584 -1.081 1.00 91.31 188 LEU A N 1
ATOM 1459 C CA . LEU A 1 188 ? 12.600 -12.898 -1.513 1.00 91.31 188 LEU A CA 1
ATOM 1460 C C . LEU A 1 188 ? 11.992 -11.721 -2.267 1.00 91.31 188 LEU A C 1
ATOM 1462 O O . LEU A 1 188 ? 11.328 -11.925 -3.283 1.00 91.31 188 LEU A O 1
ATOM 1466 N N . LEU A 1 189 ? 12.234 -10.495 -1.799 1.00 92.31 189 LEU A N 1
ATOM 1467 C CA . LEU A 1 189 ? 11.816 -9.297 -2.519 1.00 92.31 189 LEU A CA 1
ATOM 1468 C C . LEU A 1 189 ? 12.501 -9.207 -3.886 1.00 92.31 189 LEU A C 1
ATOM 1470 O O . LEU A 1 189 ? 11.824 -8.977 -4.886 1.00 92.31 189 LEU A O 1
ATOM 1474 N N . LEU A 1 190 ? 13.813 -9.450 -3.948 1.00 92.56 190 LEU A N 1
ATOM 1475 C CA . LEU A 1 190 ? 14.564 -9.426 -5.204 1.00 92.56 190 LEU A CA 1
ATOM 1476 C C . LEU A 1 190 ? 14.019 -10.448 -6.214 1.00 92.56 190 LEU A C 1
ATOM 1478 O O . LEU A 1 190 ? 13.857 -10.127 -7.390 1.00 92.56 190 LEU A O 1
ATOM 1482 N N . LEU A 1 191 ? 13.664 -11.652 -5.752 1.00 94.19 191 LEU A N 1
ATOM 1483 C CA . LEU A 1 191 ? 13.044 -12.678 -6.592 1.00 94.19 191 LEU A CA 1
ATOM 1484 C C . LEU A 1 191 ? 11.672 -12.239 -7.121 1.00 94.19 191 LEU A C 1
ATOM 1486 O O . LEU A 1 191 ? 11.406 -12.391 -8.313 1.00 94.19 191 LEU A O 1
ATOM 1490 N N . LYS A 1 192 ? 10.818 -11.654 -6.272 1.00 95.06 192 LYS A N 1
ATOM 1491 C CA . LYS A 1 192 ? 9.501 -11.132 -6.686 1.00 95.06 192 LYS A CA 1
ATOM 1492 C C . LYS A 1 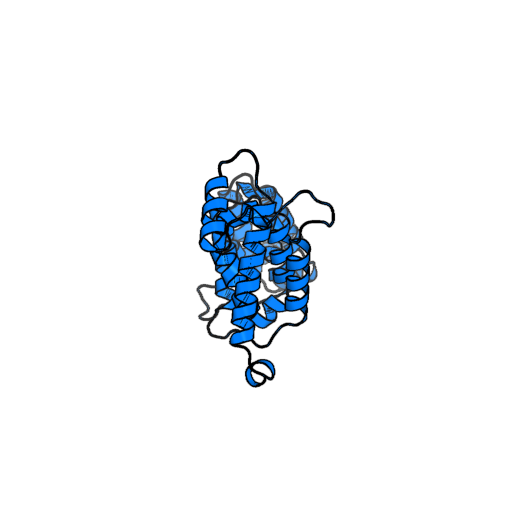192 ? 9.631 -9.999 -7.706 1.00 95.06 192 LYS A C 1
ATOM 1494 O O . LYS A 1 192 ? 8.866 -9.940 -8.663 1.00 95.06 192 LYS A O 1
ATOM 1499 N N . ILE A 1 193 ? 10.623 -9.125 -7.542 1.00 95.44 193 ILE A N 1
ATOM 1500 C CA . ILE A 1 193 ? 10.920 -8.072 -8.521 1.00 95.44 193 ILE A CA 1
ATOM 1501 C C . ILE A 1 193 ? 11.400 -8.678 -9.843 1.00 95.44 193 ILE A C 1
ATOM 1503 O O . ILE A 1 193 ? 10.956 -8.249 -10.905 1.00 95.44 193 ILE A O 1
ATOM 1507 N N . GLY A 1 194 ? 12.250 -9.707 -9.797 1.00 95.50 194 GLY A N 1
ATOM 1508 C CA . GLY A 1 194 ? 12.660 -10.450 -10.990 1.00 95.50 194 GLY A CA 1
ATOM 1509 C C . GLY A 1 194 ? 11.475 -11.077 -11.732 1.00 95.50 194 GLY A C 1
ATOM 1510 O O . GLY A 1 194 ? 11.413 -11.002 -12.958 1.00 95.50 194 GLY A O 1
ATOM 1511 N N . GLN A 1 195 ? 10.502 -11.629 -11.002 1.00 95.25 195 GLN A N 1
ATOM 1512 C CA . GLN A 1 195 ? 9.258 -12.149 -11.583 1.00 95.25 195 GLN A CA 1
ATOM 1513 C C . GLN A 1 195 ? 8.436 -11.050 -12.261 1.00 95.25 195 GLN A C 1
ATOM 1515 O O . GLN A 1 195 ? 7.957 -11.259 -13.372 1.00 95.25 195 GLN A O 1
ATOM 1520 N N . LEU A 1 196 ? 8.316 -9.874 -11.637 1.00 95.94 196 LEU A N 1
ATOM 1521 C CA . LEU A 1 196 ? 7.637 -8.728 -12.243 1.00 95.94 196 LEU A CA 1
ATOM 1522 C C . LEU A 1 196 ? 8.330 -8.292 -13.543 1.00 95.94 196 LEU A C 1
ATOM 1524 O O . LEU A 1 196 ? 7.668 -8.142 -14.564 1.00 95.94 196 LEU A O 1
ATOM 1528 N N . ILE A 1 197 ? 9.661 -8.151 -13.532 1.00 96.81 197 ILE A N 1
ATOM 1529 C CA . ILE A 1 197 ? 10.448 -7.812 -14.730 1.00 96.81 197 ILE A CA 1
ATOM 1530 C C . ILE A 1 197 ? 10.209 -8.843 -15.837 1.00 96.81 197 ILE A C 1
ATOM 1532 O O . ILE A 1 197 ? 9.935 -8.467 -16.974 1.00 96.81 197 ILE A O 1
ATOM 1536 N N . ALA A 1 198 ? 10.262 -10.137 -15.517 1.00 95.75 198 ALA A N 1
ATOM 1537 C CA . ALA A 1 198 ? 9.994 -11.189 -16.492 1.00 95.75 198 ALA A CA 1
ATOM 1538 C C . ALA A 1 198 ? 8.560 -11.116 -17.050 1.00 95.75 198 ALA A C 1
ATOM 1540 O O . ALA A 1 198 ? 8.365 -11.308 -18.246 1.00 95.75 198 ALA A O 1
ATOM 1541 N N . GLY A 1 199 ? 7.572 -10.781 -16.213 1.00 94.00 199 GLY A N 1
ATOM 1542 C CA . GLY A 1 199 ? 6.173 -10.610 -16.618 1.00 94.00 199 GLY A CA 1
ATOM 1543 C C . GLY A 1 199 ? 5.911 -9.411 -17.537 1.00 94.00 199 GLY A C 1
ATOM 1544 O O . GLY A 1 199 ? 4.886 -9.386 -18.214 1.00 94.00 199 GLY A O 1
ATOM 1545 N N . THR A 1 200 ? 6.828 -8.440 -17.586 1.00 94.69 200 THR A N 1
ATOM 1546 C CA . THR A 1 200 ? 6.780 -7.280 -18.505 1.00 94.69 200 THR A CA 1
ATOM 1547 C C . THR A 1 200 ? 7.474 -7.531 -19.848 1.00 94.69 200 THR A C 1
ATOM 1549 O O . THR A 1 200 ? 7.598 -6.617 -20.662 1.00 94.69 200 THR A O 1
ATOM 1552 N N . LEU A 1 201 ? 7.999 -8.737 -20.087 1.00 92.69 201 LEU A N 1
ATOM 1553 C CA . LEU A 1 201 ? 8.582 -9.096 -21.379 1.00 92.69 201 LEU A CA 1
ATOM 1554 C C . LEU A 1 201 ? 7.473 -9.463 -22.381 1.00 92.69 201 LEU A C 1
ATOM 1556 O O . LEU A 1 201 ? 6.502 -10.122 -22.001 1.00 92.69 201 LEU A O 1
ATOM 1560 N N . PRO A 1 202 ? 7.617 -9.096 -23.666 1.00 89.06 202 PRO A N 1
ATOM 1561 C CA . PRO A 1 202 ? 6.678 -9.500 -24.698 1.00 89.06 202 PRO A CA 1
ATOM 1562 C C . PRO A 1 202 ? 6.685 -11.023 -24.843 1.00 89.06 202 PRO A C 1
ATOM 1564 O O . PRO A 1 202 ? 7.731 -11.676 -24.788 1.00 89.06 202 PRO A O 1
ATOM 1567 N N . MET A 1 203 ? 5.501 -11.595 -25.055 1.00 83.56 203 MET A N 1
ATOM 1568 C CA . MET A 1 203 ? 5.361 -13.035 -25.253 1.00 83.56 203 MET A CA 1
ATOM 1569 C C . MET A 1 203 ? 6.092 -13.458 -26.542 1.00 83.56 203 MET A C 1
ATOM 1571 O O . MET A 1 203 ? 5.949 -12.782 -27.569 1.00 83.56 203 MET A O 1
ATOM 1575 N N . PRO A 1 204 ? 6.847 -14.572 -26.543 1.00 76.38 204 PRO A N 1
ATOM 1576 C CA . PRO A 1 204 ? 7.503 -15.062 -27.750 1.00 76.38 204 PRO A CA 1
ATOM 1577 C C . PRO A 1 204 ? 6.474 -15.304 -28.865 1.00 76.38 204 PRO A C 1
ATOM 1579 O O . PRO A 1 204 ? 5.513 -16.048 -28.679 1.00 76.38 204 PRO A O 1
ATOM 1582 N N . GLY A 1 205 ? 6.682 -14.665 -30.021 1.00 73.00 205 GLY A N 1
ATOM 1583 C CA . GLY A 1 205 ? 5.777 -14.726 -31.177 1.00 73.00 205 GLY A CA 1
ATOM 1584 C C . GLY A 1 205 ? 4.759 -13.582 -31.280 1.00 73.00 205 GLY A C 1
ATOM 1585 O O . GLY A 1 205 ? 3.995 -13.552 -32.239 1.00 73.00 205 GLY A O 1
ATOM 1586 N N . SER A 1 206 ? 4.748 -12.637 -30.335 1.00 77.81 206 SER A N 1
ATOM 1587 C CA . SER A 1 206 ? 3.960 -11.403 -30.433 1.00 77.81 206 SER A CA 1
ATOM 1588 C C . SER A 1 206 ? 4.559 -10.437 -31.469 1.00 77.81 206 SER A C 1
ATOM 1590 O O . SER A 1 206 ? 5.775 -10.273 -31.529 1.00 77.81 206 SER A O 1
ATOM 1592 N N . GLU A 1 207 ? 3.720 -9.735 -32.239 1.00 72.69 207 GLU A N 1
ATOM 1593 C CA . GLU A 1 207 ? 4.137 -8.649 -33.154 1.00 72.69 207 GLU A CA 1
ATOM 1594 C C . GLU A 1 207 ? 4.512 -7.346 -32.412 1.00 72.69 207 GLU A C 1
ATOM 1596 O O . GLU A 1 207 ? 4.692 -6.287 -33.013 1.00 72.69 207 GLU A O 1
ATOM 1601 N N . GLN A 1 208 ? 4.630 -7.397 -31.088 1.00 76.56 208 GLN A N 1
ATOM 1602 C CA . GLN A 1 208 ? 5.002 -6.274 -30.237 1.00 76.56 208 GLN A CA 1
ATOM 1603 C C . GLN A 1 208 ? 6.508 -6.001 -30.317 1.00 76.56 208 GLN A C 1
ATOM 1605 O O . GLN A 1 208 ? 7.319 -6.681 -29.691 1.00 76.56 208 GLN A O 1
ATOM 1610 N N . HIS A 1 209 ? 6.882 -4.984 -31.093 1.00 82.56 209 HIS A N 1
ATOM 1611 C CA . HIS A 1 209 ? 8.273 -4.586 -31.280 1.00 82.56 209 HIS A CA 1
ATOM 1612 C C . HIS A 1 209 ? 8.622 -3.441 -30.329 1.00 82.56 209 HIS A C 1
ATOM 1614 O O . HIS A 1 209 ? 8.205 -2.307 -30.531 1.00 82.56 209 HIS A O 1
ATOM 1620 N N . GLU A 1 210 ? 9.442 -3.709 -29.315 1.00 89.38 210 GLU A N 1
ATOM 1621 C CA . GLU A 1 210 ? 9.862 -2.669 -28.365 1.00 89.38 210 GLU A CA 1
ATOM 1622 C C . GLU A 1 210 ? 10.758 -1.592 -29.002 1.00 89.38 210 GLU A C 1
ATOM 1624 O O . GLU A 1 210 ? 10.847 -0.474 -28.502 1.00 89.38 210 GLU A O 1
ATOM 1629 N N . ALA A 1 211 ? 11.402 -1.911 -30.130 1.00 86.69 211 ALA A N 1
ATOM 1630 C CA . ALA A 1 211 ? 12.343 -1.030 -30.819 1.00 86.69 211 ALA A CA 1
ATOM 1631 C C . ALA A 1 211 ? 11.715 0.269 -31.362 1.00 86.69 211 ALA A C 1
ATOM 1633 O O . ALA A 1 211 ? 12.448 1.191 -31.711 1.00 86.69 211 ALA A O 1
ATOM 1634 N N . SER A 1 212 ? 10.382 0.355 -31.450 1.00 89.12 212 SER A N 1
ATOM 1635 C CA . SER A 1 212 ? 9.683 1.583 -31.850 1.00 89.12 212 SER A CA 1
ATOM 1636 C C . SER A 1 212 ? 9.574 2.619 -30.731 1.00 89.12 212 SER A C 1
ATOM 1638 O O . SER A 1 212 ? 9.226 3.767 -31.003 1.00 89.12 212 SER A O 1
ATOM 1640 N N . TYR A 1 213 ? 9.826 2.229 -29.480 1.00 93.19 213 TYR A N 1
ATOM 1641 C CA . TYR A 1 213 ? 9.706 3.118 -28.330 1.00 93.19 213 TYR A CA 1
ATOM 1642 C C . TYR A 1 213 ? 11.016 3.839 -28.022 1.00 93.19 213 TYR A C 1
ATOM 1644 O O . TYR A 1 213 ? 12.107 3.426 -28.419 1.00 93.19 213 TYR A O 1
ATOM 1652 N N . ALA A 1 214 ? 10.900 4.949 -27.294 1.00 92.88 214 ALA A N 1
ATOM 1653 C CA . ALA A 1 214 ? 12.054 5.727 -26.877 1.00 92.88 214 ALA A CA 1
ATOM 1654 C C . ALA A 1 214 ? 12.972 4.918 -25.948 1.00 92.88 214 ALA A C 1
ATOM 1656 O O . ALA A 1 214 ? 12.523 4.131 -25.118 1.00 92.88 214 ALA A O 1
ATOM 1657 N N . PHE A 1 215 ? 14.277 5.161 -26.056 1.00 90.56 215 PHE A N 1
ATOM 1658 C CA . PHE A 1 215 ? 15.267 4.493 -25.212 1.00 90.56 215 PHE A CA 1
ATOM 1659 C C . PHE A 1 215 ? 15.322 5.076 -23.789 1.00 90.56 215 PHE A C 1
ATOM 1661 O O . PHE A 1 215 ? 15.604 4.361 -22.829 1.00 90.56 215 PHE A O 1
ATOM 1668 N N . SER A 1 216 ? 15.072 6.381 -23.634 1.00 96.06 216 SER A N 1
ATOM 1669 C CA . SER A 1 216 ? 15.230 7.071 -22.352 1.00 96.06 216 SER A CA 1
ATOM 1670 C C . SER A 1 216 ? 13.973 6.959 -21.473 1.00 96.06 216 SER A C 1
ATOM 1672 O O . SER A 1 216 ? 12.842 7.062 -21.949 1.00 96.06 216 SER A O 1
ATOM 1674 N N . ILE A 1 217 ? 14.167 6.784 -20.160 1.00 96.12 217 ILE A N 1
ATOM 1675 C CA . ILE A 1 217 ? 13.068 6.743 -19.177 1.00 96.12 217 ILE A CA 1
ATOM 1676 C C . ILE A 1 217 ? 12.216 8.033 -19.195 1.00 96.12 217 ILE A C 1
ATOM 1678 O O . ILE A 1 217 ? 10.990 7.908 -19.161 1.00 96.12 217 ILE A O 1
ATOM 1682 N N . PRO A 1 218 ? 12.795 9.253 -19.261 1.00 96.75 218 PRO A N 1
ATOM 1683 C CA . PRO A 1 218 ? 12.005 10.487 -19.333 1.00 96.75 218 PRO A CA 1
ATOM 1684 C C . PRO A 1 218 ? 11.113 10.585 -20.578 1.00 96.75 218 PRO A C 1
ATOM 1686 O O . PRO A 1 218 ? 9.972 11.042 -20.481 1.00 96.75 218 PRO A O 1
ATOM 1689 N N . ASP A 1 219 ? 11.596 10.129 -21.736 1.00 96.62 219 ASP A N 1
ATOM 1690 C CA . ASP A 1 219 ? 10.815 10.161 -22.978 1.00 96.62 219 ASP A CA 1
ATOM 1691 C C . ASP A 1 219 ? 9.672 9.139 -22.935 1.00 96.62 219 ASP A C 1
ATOM 1693 O O . ASP A 1 219 ? 8.540 9.460 -23.300 1.00 96.62 219 ASP A O 1
ATOM 1697 N N . LEU A 1 220 ? 9.938 7.935 -22.409 1.00 96.44 220 LEU A N 1
ATOM 1698 C CA . LEU A 1 220 ? 8.915 6.911 -22.162 1.00 96.44 220 LEU A CA 1
ATOM 1699 C C . LEU A 1 220 ? 7.819 7.431 -21.225 1.00 96.44 220 LEU A C 1
ATOM 1701 O O . LEU A 1 220 ? 6.634 7.262 -21.507 1.00 96.44 220 LEU A O 1
ATOM 1705 N N . GLN A 1 221 ? 8.204 8.105 -20.137 1.00 96.31 221 GLN A N 1
ATOM 1706 C CA . GLN A 1 221 ? 7.256 8.727 -19.213 1.00 96.31 221 GLN A CA 1
ATOM 1707 C C . GLN A 1 221 ? 6.407 9.784 -19.915 1.00 96.31 221 GLN A C 1
ATOM 1709 O O . GLN A 1 221 ? 5.189 9.794 -19.768 1.00 96.31 221 GLN A O 1
ATOM 1714 N N . SER A 1 222 ? 7.038 10.666 -20.688 1.00 95.31 222 SER A N 1
ATOM 1715 C CA . SER A 1 222 ? 6.343 11.740 -21.401 1.00 95.31 222 SER A CA 1
ATOM 1716 C C . SER A 1 222 ? 5.314 11.177 -22.385 1.00 95.31 222 SER A C 1
ATOM 1718 O O . SER A 1 222 ? 4.168 11.627 -22.398 1.00 95.31 222 SER A O 1
ATOM 1720 N N . ALA A 1 223 ? 5.683 10.139 -23.141 1.00 94.12 223 ALA A N 1
ATOM 1721 C CA . ALA A 1 223 ? 4.775 9.433 -24.040 1.00 94.12 223 ALA A CA 1
ATOM 1722 C C . ALA A 1 223 ? 3.617 8.757 -23.282 1.00 94.12 223 ALA A C 1
ATOM 1724 O O . ALA A 1 223 ? 2.452 8.927 -23.646 1.00 94.12 223 ALA A O 1
ATOM 1725 N N . LEU A 1 224 ? 3.917 8.049 -22.188 1.00 95.00 224 LEU A N 1
ATOM 1726 C CA . LEU A 1 224 ? 2.915 7.351 -21.381 1.00 95.00 224 LEU A CA 1
ATOM 1727 C C . LEU A 1 224 ? 1.906 8.336 -20.774 1.00 95.00 224 LEU A C 1
ATOM 1729 O O . LEU A 1 224 ? 0.699 8.112 -20.818 1.00 95.00 224 LEU A O 1
ATOM 1733 N N . PHE A 1 225 ? 2.372 9.467 -20.252 1.00 93.75 225 PHE A N 1
ATOM 1734 C CA . PHE A 1 225 ? 1.502 10.475 -19.648 1.00 93.75 225 PHE A CA 1
ATOM 1735 C C . PHE A 1 225 ? 0.701 11.259 -20.690 1.00 93.75 225 PHE A C 1
ATOM 1737 O O . PHE A 1 225 ? -0.441 11.629 -20.413 1.00 93.75 225 PHE A O 1
ATOM 1744 N N . ALA A 1 226 ? 1.234 11.441 -21.902 1.00 91.50 226 ALA A N 1
ATOM 1745 C CA . ALA A 1 226 ? 0.465 11.969 -23.026 1.00 91.50 226 ALA A CA 1
ATOM 1746 C C . ALA A 1 226 ? -0.686 11.026 -23.428 1.00 91.50 226 ALA A C 1
ATOM 1748 O O . ALA A 1 226 ? -1.764 11.499 -23.782 1.00 91.50 226 ALA A O 1
ATOM 1749 N N . SER A 1 227 ? -0.505 9.705 -23.296 1.00 87.00 227 SER A N 1
ATOM 1750 C CA . SER A 1 227 ? -1.566 8.711 -23.534 1.00 87.00 227 SER A CA 1
ATOM 1751 C C . SER A 1 227 ? -2.599 8.580 -22.406 1.00 87.00 227 SER A C 1
ATOM 1753 O O . SER A 1 227 ? -3.540 7.803 -22.521 1.00 87.00 227 SER A O 1
ATOM 1755 N N . LYS A 1 228 ? -2.510 9.353 -21.313 1.00 84.69 228 LYS A N 1
ATOM 1756 C CA . LYS A 1 228 ? -3.484 9.254 -20.207 1.00 84.69 228 LYS A CA 1
ATOM 1757 C C . LYS A 1 228 ? -4.933 9.493 -20.660 1.00 84.69 228 LYS A C 1
ATOM 1759 O O . LYS A 1 228 ? -5.862 8.958 -20.065 1.00 84.69 228 LYS A O 1
ATOM 1764 N N . THR A 1 229 ? -5.128 10.325 -21.681 1.00 80.31 229 THR A N 1
ATOM 1765 C CA . THR A 1 229 ? -6.445 10.690 -22.221 1.00 80.31 229 THR A CA 1
ATOM 1766 C C . THR A 1 229 ? -6.825 9.913 -23.482 1.00 80.31 229 THR A C 1
ATOM 1768 O O . THR A 1 229 ? -7.909 10.145 -24.020 1.00 80.31 229 THR A O 1
ATOM 1771 N N . SER A 1 230 ? -5.971 9.009 -23.980 1.00 82.00 230 SER A N 1
ATOM 1772 C CA . SER A 1 230 ? -6.292 8.212 -25.165 1.00 82.00 230 SER A CA 1
ATOM 1773 C C . SER A 1 230 ? -7.313 7.121 -24.845 1.00 82.00 230 SER A C 1
ATOM 1775 O O . SER A 1 230 ? -7.355 6.580 -23.744 1.00 82.00 230 SER A O 1
ATOM 1777 N N . SER A 1 231 ? -8.140 6.772 -25.834 1.00 76.50 231 SER A N 1
ATOM 1778 C CA . SER A 1 231 ? -9.168 5.731 -25.695 1.00 76.50 231 SER A CA 1
ATOM 1779 C C . SER A 1 231 ? -8.586 4.335 -25.470 1.00 76.50 231 SER A C 1
ATOM 1781 O O . SER A 1 231 ? -9.221 3.507 -24.824 1.00 76.50 231 SER A O 1
ATOM 1783 N N . ASN A 1 232 ? -7.379 4.086 -25.983 1.00 84.75 232 ASN A N 1
ATOM 1784 C CA . ASN A 1 232 ? -6.657 2.834 -25.805 1.00 84.75 232 ASN A CA 1
ATOM 1785 C C . ASN A 1 232 ? -5.426 3.075 -24.935 1.00 84.75 232 ASN A C 1
ATOM 1787 O O . ASN A 1 232 ? -4.629 3.972 -25.215 1.00 84.75 232 ASN A O 1
ATOM 1791 N N . PHE A 1 233 ? -5.278 2.256 -23.896 1.00 89.31 233 PHE A N 1
ATOM 1792 C CA . PHE A 1 233 ? -4.096 2.239 -23.048 1.00 89.31 233 PHE A CA 1
ATOM 1793 C C . PHE A 1 233 ? -2.999 1.405 -23.714 1.00 89.31 233 PHE A C 1
ATOM 1795 O O . PHE A 1 233 ? -3.197 0.214 -23.965 1.00 89.31 233 PHE A O 1
ATOM 1802 N N . ASP A 1 234 ? -1.848 2.015 -23.998 1.00 92.38 234 ASP A N 1
ATOM 1803 C CA . ASP A 1 234 ? -0.698 1.293 -24.543 1.00 92.38 234 ASP A CA 1
ATOM 1804 C C . ASP A 1 234 ? -0.007 0.492 -23.431 1.00 92.38 234 ASP A C 1
ATOM 1806 O O . ASP A 1 234 ? 0.828 0.995 -22.672 1.00 92.38 234 ASP A O 1
ATOM 1810 N N . ARG A 1 235 ? -0.390 -0.785 -23.328 1.00 92.94 235 ARG A N 1
ATOM 1811 C CA . ARG A 1 235 ? 0.155 -1.702 -22.328 1.00 92.94 235 ARG A CA 1
ATOM 1812 C C . ARG A 1 235 ? 1.647 -1.969 -22.524 1.00 92.94 235 ARG A C 1
ATOM 1814 O O . ARG A 1 235 ? 2.364 -2.085 -21.537 1.00 92.94 235 ARG A O 1
ATOM 1821 N N . LEU A 1 236 ? 2.120 -2.029 -23.766 1.00 93.50 236 LEU A N 1
ATOM 1822 C CA . LEU A 1 236 ? 3.519 -2.326 -24.056 1.00 93.50 236 LEU A CA 1
ATOM 1823 C C . LEU A 1 236 ? 4.420 -1.158 -23.647 1.00 93.50 236 LEU A C 1
ATOM 1825 O O . LEU A 1 236 ? 5.434 -1.370 -22.985 1.00 93.50 236 LEU A O 1
ATOM 1829 N N . LEU A 1 237 ? 4.015 0.079 -23.957 1.00 95.06 237 LEU A N 1
ATOM 1830 C CA . LEU A 1 237 ? 4.701 1.286 -23.481 1.00 95.06 237 LEU A CA 1
ATOM 1831 C C . LEU A 1 237 ? 4.794 1.317 -21.951 1.00 95.06 237 LEU A C 1
ATOM 1833 O O . LEU A 1 237 ? 5.848 1.631 -21.393 1.00 95.06 237 LEU A O 1
ATOM 1837 N N . TYR A 1 238 ? 3.693 0.983 -21.277 1.00 96.00 238 TYR A N 1
ATOM 1838 C CA . TYR A 1 238 ? 3.644 0.894 -19.824 1.00 96.00 238 TYR A CA 1
ATOM 1839 C C . TYR A 1 238 ? 4.623 -0.145 -19.268 1.00 96.00 238 TYR A C 1
ATOM 1841 O O . TYR A 1 238 ? 5.414 0.175 -18.379 1.00 96.00 238 TYR A O 1
ATOM 1849 N N . ASP A 1 239 ? 4.598 -1.363 -19.809 1.00 95.94 239 ASP A N 1
ATOM 1850 C CA . ASP A 1 239 ? 5.459 -2.461 -19.372 1.00 95.94 239 ASP A CA 1
ATOM 1851 C C . ASP A 1 239 ? 6.944 -2.109 -19.573 1.00 95.94 239 ASP A C 1
ATOM 1853 O O . ASP A 1 239 ? 7.742 -2.274 -18.647 1.00 95.94 239 ASP A O 1
ATOM 1857 N N . ILE A 1 240 ? 7.312 -1.510 -20.716 1.00 96.31 240 ILE A N 1
ATOM 1858 C CA . ILE A 1 240 ? 8.676 -1.012 -20.974 1.00 96.31 240 ILE A CA 1
ATOM 1859 C C . ILE A 1 240 ? 9.066 0.069 -19.956 1.00 96.31 240 ILE A C 1
ATOM 1861 O O . ILE A 1 240 ? 10.165 0.028 -19.395 1.00 96.31 240 ILE A O 1
ATOM 1865 N N . TYR A 1 241 ? 8.178 1.033 -19.693 1.00 97.44 241 TYR A N 1
ATOM 1866 C CA . TYR A 1 241 ? 8.434 2.114 -18.742 1.00 97.44 241 TYR A CA 1
ATOM 1867 C C . TYR A 1 241 ? 8.683 1.583 -17.325 1.00 97.44 241 TYR A C 1
ATOM 1869 O O . TYR A 1 241 ? 9.714 1.892 -16.720 1.00 97.44 241 TYR A O 1
ATOM 1877 N N . VAL A 1 242 ? 7.771 0.753 -16.808 1.00 97.50 242 VAL A N 1
ATOM 1878 C CA . VAL A 1 242 ? 7.878 0.161 -15.468 1.00 97.50 242 VAL A CA 1
ATOM 1879 C C . VAL A 1 242 ? 9.134 -0.691 -15.354 1.00 97.50 242 VAL A C 1
ATOM 1881 O O . VAL A 1 242 ? 9.900 -0.530 -14.401 1.00 97.50 242 VAL A O 1
ATOM 1884 N N . ARG A 1 243 ? 9.397 -1.545 -16.346 1.00 97.19 243 ARG A N 1
ATOM 1885 C CA . ARG A 1 243 ? 10.589 -2.391 -16.382 1.00 97.19 243 ARG A CA 1
ATOM 1886 C C . ARG A 1 243 ? 11.867 -1.564 -16.315 1.00 97.19 243 ARG A C 1
ATOM 1888 O O . ARG A 1 243 ? 12.724 -1.842 -15.479 1.00 97.19 243 ARG A O 1
ATOM 1895 N N . ASN A 1 244 ? 11.984 -0.521 -17.134 1.00 97.00 244 ASN A N 1
ATOM 1896 C CA . ASN A 1 244 ? 13.178 0.323 -17.169 1.00 97.00 244 ASN A CA 1
ATOM 1897 C C . ASN A 1 244 ? 13.364 1.110 -15.862 1.00 97.00 244 ASN A C 1
ATOM 1899 O O . ASN A 1 244 ? 14.491 1.244 -15.384 1.00 97.00 244 ASN A O 1
ATOM 1903 N N . ARG A 1 245 ? 12.276 1.576 -15.234 1.00 97.69 245 ARG A N 1
ATOM 1904 C CA . ARG A 1 245 ? 12.323 2.211 -13.905 1.00 97.69 245 ARG A CA 1
ATOM 1905 C C . ARG A 1 245 ? 12.846 1.253 -12.837 1.00 97.69 245 ARG A C 1
ATOM 1907 O O . ARG A 1 245 ? 13.750 1.621 -12.090 1.00 97.69 245 ARG A O 1
ATOM 1914 N N . ILE A 1 246 ? 12.328 0.028 -12.792 1.00 97.00 246 ILE A N 1
ATOM 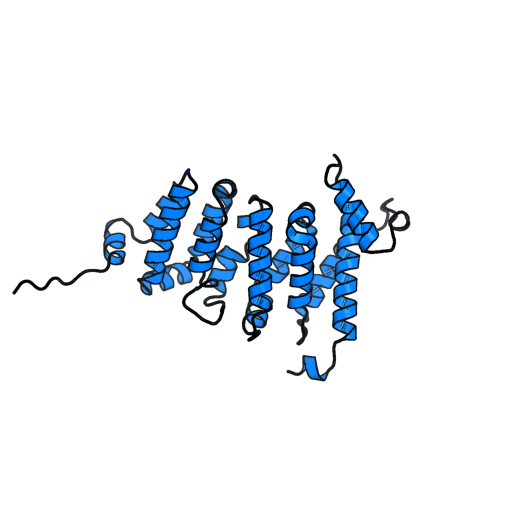1915 C CA . ILE A 1 246 ? 12.748 -0.992 -11.821 1.00 97.00 246 ILE A CA 1
ATOM 1916 C C . ILE A 1 246 ? 14.197 -1.425 -12.066 1.00 97.00 246 ILE A C 1
ATOM 1918 O O . ILE A 1 246 ? 14.973 -1.504 -11.117 1.00 97.00 246 ILE A O 1
ATOM 1922 N N . LEU A 1 247 ? 14.592 -1.657 -13.320 1.00 96.75 247 LEU A N 1
ATOM 1923 C CA . LEU A 1 247 ? 15.975 -1.996 -13.670 1.00 96.75 247 LEU A CA 1
ATOM 1924 C C . LEU A 1 247 ? 16.950 -0.889 -13.259 1.00 96.75 247 LEU A C 1
ATOM 1926 O O . LEU A 1 247 ? 18.017 -1.188 -12.732 1.00 96.75 247 LEU A O 1
ATOM 1930 N N . ASN A 1 248 ? 16.572 0.379 -13.437 1.00 96.19 248 ASN A N 1
ATOM 1931 C CA . ASN A 1 248 ? 17.373 1.510 -12.979 1.00 96.19 248 ASN A CA 1
ATOM 1932 C C . ASN A 1 248 ? 17.507 1.539 -11.445 1.00 96.19 248 ASN A C 1
ATOM 1934 O O . ASN A 1 248 ? 18.599 1.774 -10.935 1.00 96.19 248 ASN A O 1
ATOM 1938 N N . ILE A 1 249 ? 16.428 1.257 -10.703 1.00 95.31 249 ILE A N 1
ATOM 1939 C CA . ILE A 1 249 ? 16.485 1.117 -9.237 1.00 95.31 249 ILE A CA 1
ATOM 1940 C C . ILE A 1 249 ? 17.457 -0.003 -8.853 1.00 95.31 249 ILE A C 1
ATOM 1942 O O . ILE A 1 249 ? 18.368 0.240 -8.070 1.00 95.31 249 ILE A O 1
ATOM 1946 N N . LEU A 1 250 ? 17.316 -1.195 -9.442 1.00 93.38 250 LEU A N 1
ATOM 1947 C CA . LEU A 1 250 ? 18.191 -2.335 -9.158 1.00 93.38 250 LEU A CA 1
ATOM 1948 C C . LEU A 1 250 ? 19.657 -2.037 -9.480 1.00 93.38 250 LEU A C 1
ATOM 1950 O O . LEU A 1 250 ? 20.527 -2.353 -8.675 1.00 93.38 250 LEU A O 1
ATOM 1954 N N . ALA A 1 251 ? 19.938 -1.410 -10.624 1.00 92.75 251 ALA A N 1
ATOM 1955 C CA . ALA A 1 251 ? 21.292 -1.025 -11.008 1.00 92.75 251 ALA A CA 1
ATOM 1956 C C . ALA A 1 251 ? 21.920 -0.078 -9.974 1.00 92.75 251 ALA A C 1
ATOM 1958 O O . ALA A 1 251 ? 23.054 -0.302 -9.552 1.00 92.75 251 ALA A O 1
ATOM 1959 N N . ASN A 1 252 ? 21.164 0.920 -9.504 1.00 91.19 252 ASN A N 1
ATOM 1960 C CA . ASN A 1 252 ? 21.614 1.839 -8.459 1.00 91.19 252 ASN A CA 1
ATOM 1961 C C . ASN A 1 252 ? 21.826 1.120 -7.120 1.00 91.19 252 ASN A C 1
ATOM 1963 O O . ASN A 1 252 ? 22.861 1.302 -6.481 1.00 91.19 252 ASN A O 1
ATOM 1967 N N . THR A 1 253 ? 20.891 0.260 -6.706 1.00 88.00 253 THR A N 1
ATOM 1968 C CA . THR A 1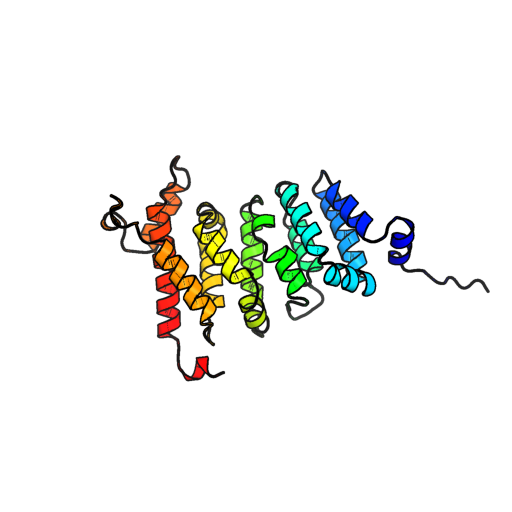 253 ? 21.025 -0.533 -5.476 1.00 88.00 253 THR A CA 1
ATOM 1969 C C . THR A 1 253 ? 22.268 -1.421 -5.523 1.00 88.00 253 THR A C 1
ATOM 1971 O O . THR A 1 253 ? 23.012 -1.474 -4.549 1.00 88.00 253 THR A O 1
ATOM 1974 N N . LEU A 1 254 ? 22.534 -2.081 -6.655 1.00 85.06 254 LEU A N 1
ATOM 1975 C CA . LEU A 1 254 ? 23.705 -2.940 -6.840 1.00 85.06 254 LEU A CA 1
ATOM 1976 C C . LEU A 1 254 ? 25.011 -2.139 -6.843 1.00 85.06 254 LEU A C 1
ATOM 1978 O O . LEU A 1 254 ? 25.960 -2.539 -6.169 1.00 85.06 254 LEU A O 1
ATOM 1982 N N . ALA A 1 255 ? 25.051 -0.996 -7.534 1.00 86.69 255 ALA A N 1
ATOM 1983 C CA . ALA A 1 255 ? 26.224 -0.121 -7.590 1.00 86.69 255 ALA A CA 1
ATOM 1984 C C . ALA A 1 255 ? 26.626 0.433 -6.211 1.00 86.69 255 ALA A C 1
ATOM 1986 O O . ALA A 1 255 ? 27.805 0.682 -5.964 1.00 86.69 255 ALA A O 1
ATOM 1987 N N . HIS A 1 256 ? 25.657 0.596 -5.308 1.00 82.06 256 HIS A N 1
ATOM 1988 C CA . HIS A 1 256 ? 25.869 1.068 -3.938 1.00 82.06 256 HIS A CA 1
ATOM 1989 C C . HIS A 1 256 ? 25.818 -0.053 -2.885 1.00 82.06 256 HIS A C 1
ATOM 1991 O O . HIS A 1 256 ? 25.857 0.222 -1.683 1.00 82.06 256 HIS A O 1
ATOM 1997 N N . SER A 1 257 ? 25.754 -1.317 -3.313 1.00 76.94 257 SER A N 1
ATOM 1998 C CA . SER A 1 257 ? 25.791 -2.469 -2.412 1.00 76.94 257 SER A CA 1
ATOM 1999 C C . SER A 1 257 ? 27.231 -2.862 -2.075 1.00 76.94 257 SER A C 1
ATOM 2001 O O . SER A 1 257 ? 28.121 -2.853 -2.923 1.00 76.94 257 SER A O 1
ATOM 2003 N N . SER A 1 258 ? 27.473 -3.230 -0.819 1.00 75.00 258 SER A N 1
ATOM 2004 C CA . SER A 1 258 ? 28.753 -3.775 -0.363 1.00 75.00 258 SER A CA 1
ATOM 2005 C C . SER A 1 258 ? 28.506 -4.961 0.567 1.00 75.00 258 SER A C 1
ATOM 2007 O O . SER A 1 258 ? 27.468 -5.044 1.227 1.00 75.00 258 SER A O 1
ATOM 2009 N N . ALA A 1 259 ? 29.459 -5.897 0.634 1.00 68.50 259 ALA A N 1
ATOM 2010 C CA . ALA A 1 259 ? 29.349 -7.059 1.518 1.00 68.50 259 ALA A CA 1
ATOM 2011 C C . ALA A 1 259 ? 29.193 -6.647 2.993 1.00 68.50 259 ALA A C 1
ATOM 2013 O O . ALA A 1 259 ? 28.449 -7.287 3.726 1.00 68.50 259 ALA A O 1
ATOM 2014 N N . SER A 1 260 ? 29.821 -5.542 3.411 1.00 68.25 260 SER A N 1
ATOM 2015 C CA . SER A 1 260 ? 29.682 -4.998 4.767 1.00 68.25 260 SER A CA 1
ATOM 2016 C C . SER A 1 260 ? 28.261 -4.526 5.078 1.00 68.25 260 SER A C 1
ATOM 2018 O O . SER A 1 260 ? 27.792 -4.742 6.188 1.00 68.25 260 SER A O 1
ATOM 2020 N N . ASN A 1 261 ? 27.562 -3.935 4.103 1.00 68.00 261 ASN A N 1
ATOM 2021 C CA . ASN A 1 261 ? 26.205 -3.408 4.288 1.00 68.00 261 ASN A CA 1
ATOM 2022 C C . ASN A 1 261 ? 25.133 -4.514 4.318 1.00 68.00 261 ASN A C 1
ATOM 2024 O O . ASN A 1 261 ? 24.014 -4.263 4.746 1.00 68.00 261 ASN A O 1
ATOM 2028 N N . ASN A 1 262 ? 25.458 -5.722 3.845 1.00 63.12 262 ASN A N 1
ATOM 2029 C CA . ASN A 1 262 ? 24.550 -6.877 3.826 1.00 63.12 262 ASN A CA 1
ATOM 2030 C C . ASN A 1 262 ? 24.794 -7.876 4.972 1.00 63.12 262 ASN A C 1
ATOM 2032 O O . ASN A 1 262 ? 24.049 -8.843 5.097 1.00 63.12 262 ASN A O 1
ATOM 2036 N N . LEU A 1 263 ? 25.856 -7.681 5.762 1.00 59.47 263 LEU A N 1
ATOM 2037 C CA . LEU A 1 263 ? 26.209 -8.517 6.917 1.00 59.47 263 LEU A CA 1
ATOM 2038 C C . LEU A 1 263 ? 25.752 -7.914 8.262 1.00 59.47 263 LEU A C 1
ATOM 2040 O O . LEU A 1 263 ? 25.945 -8.559 9.293 1.00 59.47 263 LEU A O 1
ATOM 2044 N N . GLN A 1 264 ? 25.197 -6.695 8.249 1.00 51.62 264 GLN A N 1
ATOM 2045 C CA . GLN A 1 264 ? 24.523 -6.047 9.385 1.00 51.62 264 GLN A CA 1
ATOM 2046 C C . GLN A 1 264 ? 23.056 -6.473 9.453 1.00 51.62 264 GLN A C 1
ATOM 2048 O O . GLN A 1 264 ? 22.575 -6.669 10.590 1.00 51.62 264 GLN A O 1
#

Radius of gyration: 21.9 Å; chains: 1; bounding box: 56×28×84 Å

Foldseek 3Di:
DDDDPDDPVQVVLVVVPHLVVLLVQCLPDPALVSNLVSLLVSLVSVVVDVVSVVVCLVVVVLLSVLVSLLVVQVSDDPSSVQSLCVSQPQDDPVDPFRDRPDLSNCQSHLLPCSSNVSHDLVVLQVSLVSLLCQCPTPVNPCLVSCLPHCNLLSLLVCVLPPVLNCLRQVVSSLSSLLSNCAPPGDPVSVVSLVVSLVVLDDDPPDPDDPVVADPDLVRLVVVQNVCNPPPDRDSNSSSVNVNVSSVVSVVVNVVPDDPVRNVD